Protein AF-C7PZQ4-F1 (afdb_monomer)

Solvent-accessible surface area (backbone atoms only — not comparable to full-atom values): 13604 Å² total; per-residue (Å²): 142,82,92,82,85,84,80,77,82,75,74,66,72,69,54,58,57,53,48,52,50,48,54,52,50,50,52,50,49,55,51,47,52,52,50,52,51,52,50,52,52,46,58,66,32,28,33,88,82,49,66,34,36,13,52,60,37,48,48,53,52,41,52,56,31,36,77,70,77,50,55,41,15,38,33,37,31,38,45,57,64,51,68,56,44,26,75,72,63,32,61,71,38,36,52,54,48,48,28,56,48,42,53,49,44,46,52,48,22,53,81,72,64,27,45,48,24,41,63,52,97,62,34,33,38,35,43,29,73,52,64,52,64,69,62,44,52,52,51,53,42,51,41,49,57,62,47,48,51,75,40,83,41,66,76,54,100,87,44,72,44,79,45,66,52,50,60,36,25,1,24,18,64,64,59,93,89,58,49,69,68,55,37,50,51,40,4,48,40,14,22,53,49,11,62,73,68,75,50,71,67,24,70,49,52,93,87,67,78,48,100,62,74,73,59,66,76,62,62,79,71,71,76,75,79,86,78,81,82,84,80,89,82,80,88,88,80,89,134

Nearest PDB structures (foldseek):
  3i5c-assembly1_A  TM=7.089E-01  e=3.555E-11  Saccharomyces cerevisiae
  3i5a-assembly1_A  TM=7.757E-01  e=2.730E-10  Pseudomonas syringae pv. tomato str. DC3000
  6pwk-assembly1_B  TM=8.392E-01  e=1.610E-08  Vibrio cholerae O1 str. 2010EL-1786
  6pwk-assembly1_A  TM=8.509E-01  e=2.986E-08  Vibrio cholerae O1 str. 2010EL-1786
  6pwj-assembly2_B  TM=7.544E-01  e=1.293E-06  Vibrio cholerae O1 str. 2010EL-1786

Sequence (239 aa):
MDPSLVALLSVPSAGASGFLAGVAAMRRRLRRAAGEAAHARWLADHDALTGLPNRHAARHHYQHAALAGRPPAAALLDLDDFKTVNDTWGHQVGDAHLVAVGERLAAACRDVGARAFRLGGDEFVLLLPSTDAATVVRDVRAIVCALGAPQYLKLDESRTVTLVPSASAGIAVPANEDAFSDVLRCADVALYHAKRYGAAPHLYTPDMRHPWSHRYKAMDEGHLGTARVSGLVAEQATR

Organism: Catenulispora acidiphila (strain DSM 44928 / JCM 14897 / NBRC 102108 / NRRL B-24433 / ID139908) (NCBI:txid479433)

pLDDT: mean 83.33, std 22.01, range [26.72, 98.69]

Secondary structure (DSSP, 8-state):
------------THHHHHHHHHHHHHHHHHHHHHHHHHHHHHHHHB-TTT-SBBHHHHHHHHHHHHHTT-PPEEEEEEETTHHHHHHHH-HHHHHHHHHHHHHHHHHHHHHTT-EEEEEETTEEEEEES---HHHHHHHHHHHHHHHTS-EEEESSSS-EEEE---EEEEEEPPPTT--HHHHHHHHHHHHHHHHHHT-SPEEP-TT---TTTTSGGGTSSTTS---------------

InterPro domains:
  IPR000160 GGDEF domain [PF00990] (44-198)
  IPR000160 GGDEF domain [PS50887] (70-207)
  IPR000160 GGDEF domain [SM00267] (30-205)
  IPR000160 GGDEF domain [TIGR00254] (42-199)
  IPR000160 GGDEF domain [cd01949] (46-198)
  IPR029787 Nucleotide cyclase [SSF55073] (49-199)
  IPR043128 Reverse transcriptase/Diguanylate cyclase domain [G3DSA:3.30.70.270] (29-201)
  IPR050469 Diguanylate cyclase Dgc-like, bacteria [PTHR45138] (24-198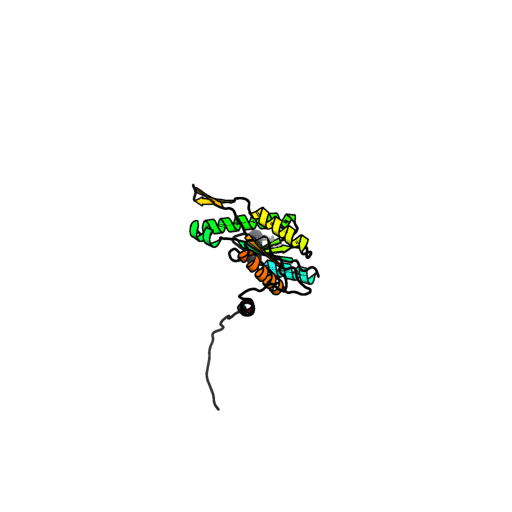)

Mean predicted aligned error: 11.28 Å

Foldseek 3Di:
DDDDDPPDPPDPPVVVVVVVVVVVVVVVVVVVVVVVVVVVVQVVQADPLQRAGEPVVVQVVQVVCLVVVQRFKKKKKFKPCLVVCCVPLNVVQSSVLLNVLSVLLQVLQVVQVWGWYYHDDRIIMITHRDLPPVSVLVSQQSSQVSQQDWDWDDSDPPDTDIDGIGMQMFIERDDRPDRPLRSVLQRVLQSVVSVVVVDGYGYGDPPRDDPPSPPSVPPVPPPPDPPDPDDDDDDDDDD

Structure (mmCIF, N/CA/C/O backbone):
data_AF-C7PZQ4-F1
#
_entry.id   AF-C7PZQ4-F1
#
loop_
_atom_site.group_PDB
_atom_site.id
_atom_site.type_symbol
_atom_site.label_atom_id
_atom_site.label_alt_id
_atom_site.label_comp_id
_atom_site.label_asym_id
_atom_site.label_entity_id
_atom_site.label_seq_id
_atom_site.pdbx_PDB_ins_code
_atom_site.Cartn_x
_atom_site.Cartn_y
_atom_site.Cartn_z
_atom_site.occupancy
_atom_site.B_iso_or_equiv
_atom_site.auth_seq_id
_atom_site.auth_comp_id
_atom_site.auth_asym_id
_atom_site.auth_atom_id
_atom_site.pdbx_PDB_model_num
ATOM 1 N N . MET A 1 1 ? -67.356 -56.453 30.826 1.00 38.56 1 MET A N 1
ATOM 2 C CA . MET A 1 1 ? -66.972 -57.020 29.520 1.00 38.56 1 MET A CA 1
ATOM 3 C C . MET A 1 1 ? -67.237 -55.933 28.485 1.00 38.56 1 MET A C 1
ATOM 5 O O . MET A 1 1 ? -68.396 -55.715 28.187 1.00 38.56 1 MET A O 1
ATOM 9 N N . ASP A 1 2 ? -66.326 -55.105 27.991 1.00 41.94 2 ASP A N 1
ATOM 10 C CA . ASP A 1 2 ? -64.884 -54.886 28.144 1.00 41.94 2 ASP A CA 1
ATOM 11 C C . ASP A 1 2 ? -64.658 -53.407 27.733 1.00 41.94 2 ASP A C 1
ATOM 13 O O . ASP A 1 2 ? -65.114 -53.021 26.653 1.00 41.94 2 ASP A O 1
ATOM 17 N N . PRO A 1 3 ? -64.073 -52.548 28.587 1.00 51.81 3 PRO A N 1
ATOM 18 C CA . PRO A 1 3 ? -63.707 -51.184 28.247 1.00 51.81 3 PRO A CA 1
ATOM 19 C C . PRO A 1 3 ? -62.192 -51.112 28.030 1.00 51.81 3 PRO A C 1
ATOM 21 O O . PRO A 1 3 ? -61.434 -51.038 28.996 1.00 51.81 3 PRO A O 1
ATOM 24 N N . SER A 1 4 ? -61.714 -51.102 26.788 1.00 43.78 4 SER A N 1
ATOM 25 C CA . SER A 1 4 ? -60.288 -50.869 26.564 1.00 43.78 4 SER A CA 1
ATOM 26 C C . SER A 1 4 ? -59.959 -50.285 25.184 1.00 43.78 4 SER A C 1
ATOM 28 O O . SER A 1 4 ? -60.363 -50.789 24.144 1.00 43.78 4 SER A O 1
ATOM 30 N N . LEU A 1 5 ? -59.156 -49.213 25.242 1.00 47.69 5 LEU A N 1
ATOM 31 C CA . LEU A 1 5 ? -58.274 -48.663 24.203 1.00 47.69 5 LEU A CA 1
ATOM 32 C C . LEU A 1 5 ? -58.860 -47.720 23.136 1.00 47.69 5 LEU A C 1
ATOM 34 O O . LEU A 1 5 ? -58.881 -48.015 21.947 1.00 47.69 5 LEU A O 1
ATOM 38 N N . VAL A 1 6 ? -59.106 -46.473 23.549 1.00 45.62 6 VAL A N 1
ATOM 39 C CA . VAL A 1 6 ? -58.771 -45.304 22.713 1.00 45.62 6 VAL A CA 1
ATOM 40 C C . VAL A 1 6 ? -57.762 -44.461 23.492 1.00 45.62 6 VAL A C 1
ATOM 42 O O . VAL A 1 6 ? -58.116 -43.558 24.246 1.00 45.62 6 VAL A O 1
ATOM 45 N N . ALA A 1 7 ? -56.481 -44.816 23.372 1.00 38.50 7 ALA A N 1
ATOM 46 C CA . ALA A 1 7 ? -55.386 -44.015 23.901 1.00 38.50 7 ALA A CA 1
ATOM 47 C C . ALA A 1 7 ? -55.203 -42.786 23.000 1.00 38.50 7 ALA A C 1
ATOM 49 O O . ALA A 1 7 ? -54.622 -42.854 21.918 1.00 38.50 7 ALA A O 1
ATOM 50 N N . LEU A 1 8 ? -55.758 -41.665 23.453 1.00 42.94 8 LEU A N 1
ATOM 51 C CA . LEU A 1 8 ? -55.567 -40.342 22.881 1.00 42.94 8 LEU A CA 1
ATOM 52 C C . LEU A 1 8 ? -54.070 -39.985 22.976 1.00 42.94 8 LEU A C 1
ATOM 54 O O . LEU A 1 8 ? -53.559 -39.711 24.061 1.00 42.94 8 LEU A O 1
ATOM 58 N N . LEU A 1 9 ? -53.360 -40.022 21.847 1.00 38.12 9 LEU A N 1
ATOM 59 C CA . LEU A 1 9 ? -51.980 -39.547 21.711 1.00 38.12 9 LEU A CA 1
ATOM 60 C C . LEU A 1 9 ? -51.949 -38.022 21.898 1.00 38.12 9 LEU A C 1
ATOM 62 O O . LEU A 1 9 ? -51.984 -37.252 20.939 1.00 38.12 9 LEU A O 1
ATOM 66 N N . SER A 1 10 ? -51.887 -37.571 23.148 1.00 43.25 10 SER A N 1
ATOM 67 C CA . SER A 1 10 ? -51.495 -36.206 23.477 1.00 43.25 10 SER A CA 1
ATOM 68 C C . SER A 1 10 ? -49.984 -36.079 23.278 1.00 43.25 10 SER A C 1
ATOM 70 O O . SER A 1 10 ? -49.175 -36.400 24.145 1.00 43.25 10 SER A O 1
ATOM 72 N N . VAL A 1 11 ? -49.578 -35.625 22.091 1.00 48.47 11 VAL A N 1
ATOM 73 C CA . VAL A 1 11 ? -48.193 -35.202 21.860 1.00 48.47 11 VAL A CA 1
ATOM 74 C C . VAL A 1 11 ? -47.928 -34.001 22.776 1.00 48.47 11 VAL A C 1
ATOM 76 O O . VAL A 1 11 ? -48.645 -33.001 22.673 1.00 48.47 11 VAL A O 1
ATOM 79 N N . PRO A 1 12 ? -46.939 -34.052 23.686 1.00 44.47 12 PRO A N 1
ATOM 80 C CA . PRO A 1 12 ? -46.671 -32.936 24.578 1.00 44.47 12 PRO A CA 1
ATOM 81 C C . PRO A 1 12 ? -46.158 -31.750 23.753 1.00 44.47 12 PRO A C 1
ATOM 83 O O . PRO A 1 12 ? -45.037 -31.747 23.243 1.00 44.47 12 PRO A O 1
ATOM 86 N N . SER A 1 13 ? -46.980 -30.705 23.656 1.00 53.59 13 SER A N 1
ATOM 87 C CA . SER A 1 13 ? -46.672 -29.416 23.019 1.00 53.59 13 SER A CA 1
ATOM 88 C C . SER A 1 13 ? -45.442 -28.709 23.618 1.00 53.59 13 SER A C 1
ATOM 90 O O . SER A 1 13 ? -44.887 -27.798 23.006 1.00 53.59 13 SER A O 1
ATOM 92 N N . ALA A 1 14 ? -44.947 -29.178 24.768 1.00 51.28 14 ALA A N 1
ATOM 93 C CA . ALA A 1 14 ? -43.708 -28.728 25.398 1.00 51.28 14 ALA A CA 1
ATOM 94 C C . ALA A 1 14 ? -42.429 -29.106 24.615 1.00 51.28 14 ALA A C 1
ATOM 96 O O . ALA A 1 14 ? -41.409 -28.426 24.743 1.00 51.28 14 ALA A O 1
ATOM 97 N N . GLY A 1 15 ? -42.469 -30.147 23.771 1.00 53.88 15 GLY A N 1
ATOM 98 C CA . GLY A 1 15 ? -41.304 -30.598 22.997 1.00 53.88 15 GLY A CA 1
ATOM 99 C C . GLY A 1 15 ? -40.967 -29.694 21.809 1.00 53.88 15 GLY A C 1
ATOM 100 O O . GLY A 1 15 ? -39.795 -29.442 21.534 1.00 53.88 15 GLY A O 1
ATOM 101 N N . ALA A 1 16 ? -41.984 -29.142 21.139 1.00 57.91 16 ALA A N 1
ATOM 102 C CA . ALA A 1 16 ? -41.795 -28.285 19.968 1.00 57.91 16 ALA A CA 1
ATOM 103 C C . ALA A 1 16 ? -41.134 -26.947 20.336 1.00 57.91 16 ALA A C 1
ATOM 105 O O . ALA A 1 16 ? -40.215 -26.508 19.649 1.00 57.91 16 ALA A O 1
ATOM 106 N N . SER A 1 17 ? -41.533 -26.331 21.453 1.00 58.59 17 SER A N 1
ATOM 107 C CA . SER A 1 17 ? -40.941 -25.074 21.934 1.00 58.59 17 SER A CA 1
ATOM 108 C C . SER A 1 17 ? -39.492 -25.248 22.396 1.00 58.59 17 SER A C 1
ATOM 110 O O . SER A 1 17 ? -38.643 -24.424 22.057 1.00 58.59 17 SER A O 1
ATOM 112 N N . GLY A 1 18 ? -39.177 -26.340 23.104 1.00 69.19 18 GLY A N 1
ATOM 113 C CA . GLY A 1 18 ? -37.802 -26.677 23.493 1.00 69.19 18 GLY A CA 1
ATOM 114 C C . GLY A 1 18 ? -36.912 -27.003 22.290 1.00 69.19 18 GLY A C 1
ATOM 115 O O . GLY A 1 18 ? -35.773 -26.543 22.216 1.00 69.19 18 GLY A O 1
ATOM 116 N N . PHE A 1 19 ? -37.455 -27.715 21.299 1.00 72.56 19 PHE A N 1
ATOM 117 C CA . PHE A 1 19 ? -36.775 -28.001 20.038 1.00 72.56 19 PHE A CA 1
ATOM 118 C C . PHE A 1 19 ? -36.519 -26.727 19.220 1.00 72.56 19 PHE A C 1
ATOM 120 O O . PHE A 1 19 ? -35.387 -26.484 18.808 1.00 72.56 19 PHE A O 1
ATOM 127 N N . LEU A 1 20 ? -37.521 -25.859 19.043 1.00 78.56 20 LEU A N 1
ATOM 128 C CA . LEU A 1 20 ? -37.373 -24.575 18.348 1.00 78.56 20 LEU A CA 1
ATOM 129 C C . LEU A 1 20 ? -36.389 -23.643 19.071 1.00 78.56 20 LEU A C 1
ATOM 131 O O . LEU A 1 20 ? -35.550 -23.016 18.420 1.00 78.56 20 LEU A O 1
ATOM 135 N N . ALA A 1 21 ? -36.427 -23.589 20.406 1.00 78.19 21 ALA A N 1
ATOM 136 C CA . ALA A 1 21 ? -35.461 -22.845 21.211 1.00 78.19 21 ALA A CA 1
ATOM 137 C C . ALA A 1 21 ? -34.036 -23.410 21.065 1.00 78.19 21 ALA A C 1
ATOM 139 O O . ALA A 1 21 ? -33.085 -22.638 20.913 1.00 78.19 21 ALA A O 1
ATOM 140 N N . GLY A 1 22 ? -33.890 -24.739 21.037 1.00 78.75 22 GLY A N 1
ATOM 141 C CA . GLY A 1 22 ? -32.630 -25.440 20.787 1.00 78.75 22 GLY A CA 1
ATOM 142 C C . GLY A 1 22 ? -32.068 -25.172 19.388 1.00 78.75 22 GLY A C 1
ATOM 143 O O . GLY A 1 22 ? -30.902 -24.800 19.252 1.00 78.75 22 GLY A O 1
ATOM 144 N N . VAL A 1 23 ? -32.903 -25.247 18.348 1.00 86.75 23 VAL A N 1
ATOM 145 C CA . VAL A 1 23 ? -32.538 -24.907 16.961 1.00 86.75 23 VAL A CA 1
ATOM 146 C C . VAL A 1 23 ? -32.144 -23.432 16.845 1.00 86.75 23 VAL A C 1
ATOM 148 O O . VAL A 1 23 ? -31.136 -23.109 16.215 1.00 86.75 23 VAL A O 1
ATOM 151 N N . ALA A 1 24 ? -32.882 -22.517 17.480 1.00 86.19 24 ALA A N 1
ATOM 152 C CA . ALA A 1 24 ? -32.541 -21.096 17.502 1.00 86.19 24 ALA A CA 1
ATOM 153 C C . ALA A 1 24 ? -31.214 -20.830 18.237 1.00 86.19 24 ALA A C 1
ATOM 155 O O . ALA A 1 24 ? -30.399 -20.030 17.773 1.00 86.19 24 ALA A O 1
ATOM 156 N N . ALA A 1 25 ? -30.963 -21.514 19.357 1.00 87.31 25 ALA A N 1
ATOM 157 C CA . ALA A 1 25 ? -29.700 -21.432 20.085 1.00 87.31 25 ALA A CA 1
ATOM 158 C C . ALA A 1 25 ? -28.523 -21.981 19.262 1.00 87.31 25 ALA A C 1
ATOM 160 O O . ALA A 1 25 ? -27.481 -21.328 19.195 1.00 87.31 25 ALA A O 1
ATOM 161 N N . MET A 1 26 ? -28.705 -23.110 18.571 1.00 90.50 26 MET A N 1
ATOM 162 C CA . MET A 1 26 ? -27.708 -23.683 17.664 1.00 90.50 26 MET A CA 1
ATOM 163 C C . MET A 1 26 ? -27.401 -22.741 16.493 1.00 90.50 26 MET A C 1
ATOM 165 O O . MET A 1 26 ? -26.240 -22.437 16.232 1.00 90.50 26 MET A O 1
ATOM 169 N N . ARG A 1 27 ? -28.428 -22.182 15.838 1.00 89.44 27 ARG A N 1
ATOM 170 C CA . ARG A 1 27 ? -28.257 -21.183 14.767 1.00 89.44 27 ARG A CA 1
ATOM 171 C C . ARG A 1 27 ? -27.481 -19.956 15.242 1.00 89.44 27 ARG A C 1
ATOM 173 O O . ARG A 1 27 ? -26.619 -19.467 14.517 1.00 89.44 27 ARG A O 1
ATOM 180 N N . ARG A 1 28 ? -27.752 -19.466 16.457 1.00 90.12 28 ARG A N 1
ATOM 181 C CA . ARG A 1 28 ? -26.988 -18.359 17.059 1.00 90.12 28 ARG A CA 1
ATOM 182 C C . ARG A 1 28 ? -25.519 -18.727 17.271 1.00 90.12 28 ARG A C 1
ATOM 184 O O . ARG A 1 28 ? -24.663 -17.909 16.961 1.00 90.12 28 ARG A O 1
ATOM 191 N N . ARG A 1 29 ? -25.223 -19.940 17.753 1.00 91.81 29 ARG A N 1
ATOM 192 C CA . ARG A 1 29 ? -23.842 -20.427 17.931 1.00 91.81 29 ARG A CA 1
ATOM 193 C C . ARG A 1 29 ? -23.097 -20.534 16.602 1.00 91.81 29 ARG A C 1
ATOM 195 O O . ARG A 1 29 ? -22.003 -19.998 16.498 1.00 91.81 29 ARG A O 1
ATOM 202 N N . LEU A 1 30 ? -23.714 -21.130 15.581 1.00 93.06 30 LEU A N 1
ATOM 203 C CA . LEU A 1 30 ? -23.111 -21.245 14.248 1.00 93.06 30 LEU A CA 1
ATOM 204 C C . LEU A 1 30 ? -22.844 -19.874 13.616 1.00 93.06 30 LEU A C 1
ATO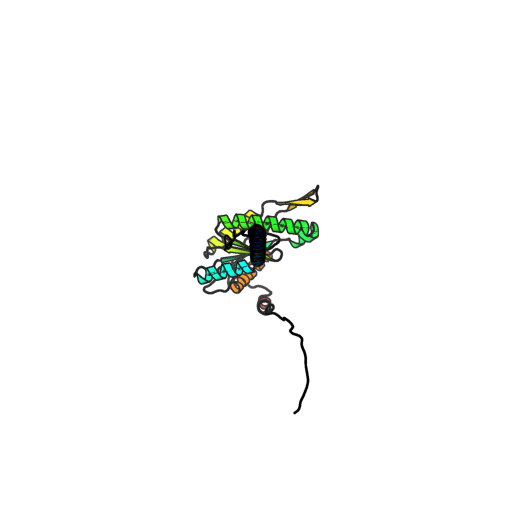M 206 O O . LEU A 1 30 ? -21.776 -19.659 13.058 1.00 93.06 30 LEU A O 1
ATOM 210 N N . ARG A 1 31 ? -23.778 -18.920 13.743 1.00 90.75 31 ARG A N 1
ATOM 211 C CA . ARG A 1 31 ? -23.580 -17.543 13.255 1.00 90.75 31 ARG A CA 1
ATOM 212 C C . ARG A 1 31 ? -22.444 -16.821 13.979 1.00 90.75 31 ARG A C 1
ATOM 214 O O . ARG A 1 31 ? -21.682 -16.123 13.325 1.00 90.75 31 ARG A O 1
ATOM 221 N N . ARG A 1 32 ? -22.329 -16.988 15.301 1.00 90.94 32 ARG A N 1
ATOM 222 C CA . ARG A 1 32 ? -21.222 -16.415 16.086 1.00 90.94 32 ARG A CA 1
ATOM 223 C C . ARG A 1 32 ? -19.884 -17.007 15.665 1.00 90.94 32 ARG A C 1
ATOM 225 O O . ARG A 1 32 ? -19.010 -16.246 15.285 1.00 90.94 32 ARG A O 1
ATOM 232 N N . ALA A 1 33 ? -19.783 -18.334 15.605 1.00 90.06 33 ALA A N 1
ATOM 233 C CA . ALA A 1 33 ? -18.569 -19.017 15.162 1.00 90.06 33 ALA A CA 1
ATOM 234 C C . ALA A 1 33 ? -18.167 -18.622 13.730 1.00 90.06 33 ALA A C 1
ATOM 236 O O . ALA A 1 33 ? -16.995 -18.385 13.459 1.00 90.06 33 ALA A O 1
ATOM 237 N N . ALA A 1 34 ? -19.132 -18.491 12.813 1.00 90.81 34 ALA A N 1
ATOM 238 C CA . ALA A 1 34 ? -18.868 -18.014 11.456 1.00 90.81 34 ALA A CA 1
ATOM 239 C C . ALA A 1 34 ? -18.402 -16.548 11.429 1.00 90.81 34 ALA A C 1
ATOM 241 O O . ALA A 1 34 ? -17.495 -16.214 10.672 1.00 90.81 34 ALA A O 1
ATOM 242 N N . GLY A 1 35 ? -18.992 -15.681 12.259 1.00 91.06 35 GLY A N 1
ATOM 243 C CA . GLY A 1 35 ? -18.571 -14.286 12.402 1.00 91.06 35 GLY A CA 1
ATOM 244 C C . GLY A 1 35 ? -17.166 -14.153 12.991 1.00 91.06 35 GLY A C 1
ATOM 245 O O . GLY A 1 35 ? -16.353 -13.405 12.460 1.00 91.06 35 GLY A O 1
ATOM 246 N N . GLU A 1 36 ? -16.856 -14.927 14.029 1.00 93.00 36 GLU A N 1
ATOM 247 C CA . GLU A 1 36 ? -15.527 -15.005 14.644 1.00 93.00 36 GLU A CA 1
ATOM 248 C C . GLU A 1 36 ? -14.484 -15.516 13.646 1.00 93.00 36 GLU A C 1
ATOM 250 O O . GLU A 1 36 ? -13.429 -14.906 13.500 1.00 93.00 36 GLU A O 1
ATOM 255 N N . ALA A 1 37 ? -14.796 -16.575 12.893 1.00 91.38 37 ALA A N 1
ATOM 256 C CA . ALA A 1 37 ? -13.911 -17.102 11.858 1.00 91.38 37 ALA A CA 1
ATOM 257 C C . ALA A 1 37 ? -13.689 -16.099 10.713 1.00 91.38 37 ALA A C 1
ATOM 259 O O . ALA A 1 37 ? -12.564 -15.942 10.241 1.00 91.38 37 ALA A O 1
ATOM 260 N N . ALA A 1 38 ? -14.738 -15.394 10.275 1.00 90.38 38 ALA A N 1
ATOM 261 C CA . ALA A 1 38 ? -14.625 -14.358 9.251 1.00 90.38 38 ALA A CA 1
ATOM 262 C C . ALA A 1 38 ? -13.780 -13.172 9.734 1.00 90.38 38 ALA A C 1
ATOM 264 O O . ALA A 1 38 ? -12.930 -12.685 8.992 1.00 90.38 38 ALA A O 1
ATOM 265 N N . HIS A 1 39 ? -13.971 -12.739 10.982 1.00 88.69 39 HIS A N 1
ATOM 266 C CA . HIS A 1 39 ? -13.184 -11.667 11.581 1.00 88.69 39 HIS A CA 1
ATOM 267 C C . HIS A 1 39 ? -11.717 -12.071 11.767 1.00 88.69 39 HIS A C 1
ATOM 269 O O . HIS A 1 39 ? -10.825 -11.320 11.384 1.00 88.69 39 HIS A O 1
ATOM 275 N N . ALA A 1 40 ? -11.458 -13.283 12.268 1.00 89.38 40 ALA A N 1
ATOM 276 C CA . ALA A 1 40 ? -10.109 -13.826 12.394 1.00 89.38 40 ALA A CA 1
ATOM 277 C C . ALA A 1 40 ? -9.405 -13.912 11.034 1.00 89.38 40 ALA A C 1
ATOM 279 O O . ALA A 1 40 ? -8.242 -13.537 10.912 1.00 89.38 40 ALA A O 1
ATOM 280 N N . ARG A 1 41 ? -10.123 -14.343 9.990 1.00 88.88 41 ARG A N 1
ATOM 281 C CA . ARG A 1 41 ? -9.589 -14.364 8.626 1.00 88.88 41 ARG A CA 1
ATOM 282 C C . ARG A 1 41 ? -9.306 -12.962 8.098 1.00 88.88 41 ARG A C 1
ATOM 284 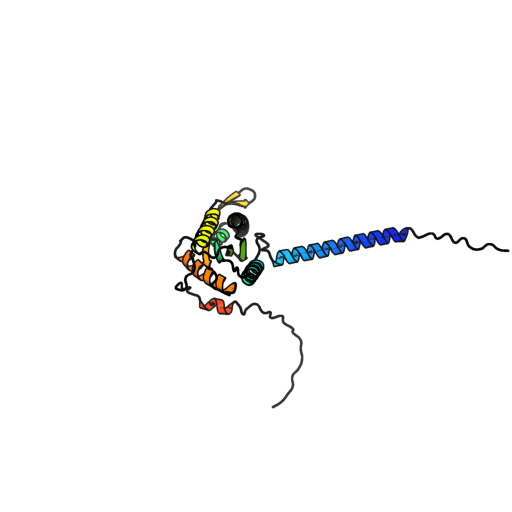O O . ARG A 1 41 ? -8.272 -12.748 7.482 1.00 88.88 41 ARG A O 1
ATOM 291 N N . TRP A 1 42 ? -10.193 -12.004 8.360 1.00 92.75 42 TRP A N 1
ATOM 292 C CA . TRP A 1 42 ? -9.963 -10.616 7.975 1.00 92.75 42 TRP A CA 1
ATOM 293 C C . TRP A 1 42 ? -8.696 -10.057 8.635 1.00 92.75 42 TRP A C 1
ATOM 295 O O . TRP A 1 42 ? -7.847 -9.529 7.925 1.00 92.75 42 TRP A O 1
ATOM 305 N N . LEU A 1 43 ? -8.518 -10.261 9.946 1.00 90.38 43 LEU A N 1
ATOM 306 C CA . LEU A 1 43 ? -7.321 -9.840 10.689 1.00 90.38 43 LEU A CA 1
ATOM 307 C C . LEU A 1 43 ? -6.034 -10.521 10.202 1.00 90.38 43 LEU A C 1
ATOM 309 O O . LEU A 1 43 ? -4.964 -9.923 10.273 1.00 90.38 43 LEU A O 1
ATOM 313 N N . ALA A 1 44 ? -6.121 -11.756 9.704 1.00 92.44 44 ALA A N 1
ATOM 314 C CA . ALA A 1 44 ? -4.969 -12.450 9.131 1.00 92.44 44 ALA A CA 1
ATOM 315 C C . ALA A 1 44 ? -4.471 -11.788 7.833 1.00 92.44 44 ALA A C 1
ATOM 317 O O . ALA A 1 44 ? -3.269 -11.787 7.572 1.00 92.44 44 ALA A O 1
ATOM 318 N N . ASP A 1 45 ? -5.377 -11.181 7.061 1.00 96.19 45 ASP A N 1
ATOM 319 C CA . ASP A 1 45 ? -5.091 -10.625 5.733 1.00 96.19 45 ASP A CA 1
ATOM 320 C C . ASP A 1 45 ? -5.057 -9.086 5.691 1.00 96.19 45 ASP A C 1
ATOM 322 O O . ASP A 1 45 ? -4.653 -8.523 4.675 1.00 96.19 45 ASP A O 1
ATOM 326 N N . HIS A 1 46 ? -5.459 -8.388 6.758 1.00 97.88 46 HIS A N 1
ATOM 327 C CA . HIS A 1 46 ? -5.580 -6.926 6.784 1.00 97.88 46 HIS A CA 1
ATOM 328 C C . HIS A 1 46 ? -4.827 -6.285 7.948 1.00 97.88 46 HIS A C 1
ATOM 330 O O . HIS A 1 46 ? -4.611 -6.881 9.001 1.00 97.88 46 HIS A O 1
ATOM 336 N N . ASP A 1 47 ? -4.415 -5.042 7.731 1.00 97.88 47 ASP A N 1
ATOM 337 C CA . ASP A 1 47 ? -3.886 -4.148 8.743 1.00 97.88 47 ASP A CA 1
ATOM 338 C C . ASP A 1 47 ? -5.046 -3.506 9.514 1.00 97.88 47 ASP A C 1
ATOM 340 O O . ASP A 1 47 ? -5.903 -2.841 8.934 1.00 97.88 47 ASP A O 1
ATOM 344 N N . ALA A 1 48 ? -5.074 -3.699 10.833 1.00 95.50 48 ALA A N 1
ATOM 345 C CA . ALA A 1 48 ? -6.199 -3.280 11.667 1.00 95.50 48 ALA A CA 1
ATOM 346 C C . ALA A 1 48 ? -6.367 -1.753 11.765 1.00 95.50 48 ALA A C 1
ATOM 348 O O . ALA A 1 48 ? -7.470 -1.292 12.045 1.00 95.50 48 ALA A O 1
ATOM 349 N N . LEU A 1 49 ? -5.295 -0.981 11.546 1.00 97.38 49 LEU A N 1
ATOM 350 C CA . LEU A 1 49 ? -5.342 0.480 11.601 1.00 97.38 49 LEU A CA 1
ATOM 351 C C . LEU A 1 49 ? -5.919 1.064 10.309 1.00 97.38 49 LEU A C 1
ATOM 353 O O . LEU A 1 49 ? -6.904 1.791 10.341 1.00 97.38 49 LEU A O 1
ATOM 357 N N . THR A 1 50 ? -5.299 0.751 9.172 1.00 97.62 50 THR A N 1
ATOM 358 C CA . THR A 1 50 ? -5.628 1.365 7.874 1.00 97.62 50 THR A CA 1
ATOM 359 C C . THR A 1 50 ? -6.728 0.629 7.115 1.00 97.62 50 THR A C 1
ATOM 361 O O . THR A 1 50 ? -7.270 1.160 6.150 1.00 97.62 50 THR A O 1
ATOM 364 N N . GLY A 1 51 ? -7.033 -0.616 7.494 1.00 97.19 51 GLY A N 1
ATOM 365 C CA . GLY A 1 51 ? -7.948 -1.493 6.765 1.00 97.19 51 GLY A CA 1
ATOM 366 C C . GLY A 1 51 ? -7.400 -2.001 5.426 1.00 97.19 51 GLY A C 1
ATOM 367 O O . GLY A 1 51 ? -8.089 -2.762 4.745 1.00 97.19 51 GLY A O 1
ATOM 368 N N . LEU A 1 52 ? -6.180 -1.615 5.035 1.00 98.44 52 LEU A N 1
ATOM 369 C CA . LEU A 1 52 ? -5.521 -2.159 3.851 1.00 98.44 52 LEU A CA 1
ATOM 370 C C . LEU A 1 52 ? -5.169 -3.635 4.051 1.00 98.44 52 LEU A C 1
ATOM 372 O O . LEU A 1 52 ? -4.905 -4.059 5.177 1.00 98.44 52 LEU A O 1
ATOM 376 N N . PRO A 1 53 ? -5.074 -4.425 2.971 1.00 98.31 53 PRO A N 1
ATOM 377 C CA . PRO A 1 53 ? -4.447 -5.733 3.042 1.00 98.31 53 PRO A CA 1
ATOM 378 C C . PRO A 1 53 ? -3.004 -5.627 3.569 1.00 98.31 53 PRO A C 1
ATOM 380 O O . PRO A 1 53 ? -2.280 -4.678 3.259 1.00 98.31 53 PRO A O 1
ATOM 383 N N . ASN A 1 54 ? -2.583 -6.590 4.380 1.00 98.06 54 ASN A N 1
ATOM 384 C CA . ASN A 1 54 ? -1.293 -6.555 5.067 1.00 98.06 54 ASN A CA 1
ATOM 385 C C . ASN A 1 54 ? -0.165 -7.228 4.252 1.00 98.06 54 ASN A C 1
ATOM 387 O O . ASN A 1 54 ? -0.351 -7.691 3.121 1.00 98.06 54 ASN A O 1
ATOM 391 N N . ARG A 1 55 ? 1.026 -7.337 4.857 1.00 97.38 55 ARG A N 1
ATOM 392 C CA . ARG A 1 55 ? 2.196 -8.039 4.296 1.00 97.38 55 ARG A CA 1
ATOM 393 C C . ARG A 1 55 ? 1.909 -9.490 3.883 1.00 97.38 55 ARG A C 1
ATOM 395 O O . ARG A 1 55 ? 2.438 -9.942 2.866 1.00 97.38 55 ARG A O 1
ATOM 402 N N . HIS A 1 56 ? 1.097 -10.223 4.649 1.00 96.31 56 HIS A N 1
ATOM 403 C CA . HIS A 1 56 ? 0.732 -11.604 4.323 1.00 96.31 56 HIS A CA 1
ATOM 404 C C . HIS A 1 56 ? -0.099 -11.655 3.036 1.00 96.31 56 HIS A C 1
ATOM 406 O O . HIS A 1 56 ? 0.248 -12.383 2.100 1.00 96.31 56 HIS A O 1
ATOM 412 N N . ALA A 1 57 ? -1.122 -10.802 2.941 1.00 97.88 57 ALA A N 1
ATOM 413 C CA . ALA A 1 57 ? -1.947 -10.683 1.746 1.00 97.88 57 ALA A CA 1
ATOM 414 C C . ALA A 1 57 ? -1.143 -10.229 0.515 1.00 97.88 57 ALA A C 1
ATOM 416 O O . ALA A 1 57 ? -1.376 -10.743 -0.580 1.00 97.88 57 ALA A O 1
ATOM 417 N N . ALA A 1 58 ? -0.166 -9.328 0.679 1.00 98.06 58 ALA A N 1
ATOM 418 C CA . ALA A 1 58 ? 0.725 -8.898 -0.405 1.00 98.06 58 ALA A CA 1
ATOM 419 C C . ALA A 1 58 ? 1.518 -10.077 -0.987 1.00 98.06 58 ALA A C 1
ATOM 421 O O . ALA A 1 58 ? 1.518 -10.297 -2.201 1.00 98.06 58 ALA A O 1
ATOM 422 N N . ARG A 1 59 ? 2.129 -10.888 -0.112 1.00 97.12 59 ARG A N 1
ATOM 423 C CA . ARG A 1 59 ? 2.882 -12.084 -0.510 1.00 97.12 59 ARG A CA 1
ATOM 424 C C . ARG A 1 59 ? 1.998 -13.080 -1.250 1.00 97.12 59 ARG A C 1
ATOM 426 O O . ARG A 1 59 ? 2.376 -13.541 -2.324 1.00 97.12 59 ARG A O 1
ATOM 433 N N . HIS A 1 60 ? 0.822 -13.381 -0.702 1.00 96.81 60 HIS A N 1
ATOM 434 C CA . HIS A 1 60 ? -0.116 -14.313 -1.323 1.00 96.81 60 HIS A CA 1
ATOM 435 C C . HIS A 1 60 ? -0.601 -13.801 -2.689 1.00 96.81 60 HIS A C 1
ATOM 437 O O . HIS A 1 60 ? -0.674 -14.565 -3.652 1.00 96.81 60 HIS A O 1
ATOM 443 N N . HIS A 1 61 ? -0.879 -12.497 -2.805 1.00 96.94 61 HIS A N 1
ATOM 444 C CA . HIS A 1 61 ? -1.280 -11.874 -4.065 1.00 96.94 61 HIS A CA 1
ATOM 445 C C . HIS A 1 61 ? -0.190 -11.991 -5.137 1.00 96.94 61 HIS A C 1
ATOM 447 O O . HIS A 1 61 ? -0.479 -12.423 -6.254 1.00 96.94 61 HIS A O 1
ATOM 453 N N . TYR A 1 62 ? 1.058 -11.662 -4.787 1.00 97.12 62 TYR A N 1
ATOM 454 C CA . TYR A 1 62 ? 2.200 -11.799 -5.688 1.00 97.12 62 TYR A CA 1
ATOM 455 C C . TYR A 1 62 ? 2.385 -13.254 -6.136 1.00 97.12 62 TYR A C 1
ATOM 457 O O . TYR A 1 62 ? 2.452 -13.527 -7.330 1.00 97.12 62 TYR A O 1
ATOM 465 N N . GLN A 1 63 ? 2.410 -14.198 -5.189 1.00 95.62 63 GLN A N 1
ATOM 466 C CA . GLN A 1 63 ? 2.617 -15.621 -5.475 1.00 95.62 63 GLN A CA 1
ATOM 467 C C . GLN A 1 63 ? 1.542 -16.183 -6.404 1.00 95.62 63 GLN A C 1
ATOM 469 O O . GLN A 1 63 ? 1.860 -16.873 -7.368 1.00 95.62 63 GLN A O 1
ATOM 474 N N . HIS A 1 64 ? 0.275 -15.853 -6.155 1.00 95.69 64 HIS A N 1
ATOM 475 C CA . HIS A 1 64 ? -0.824 -16.287 -7.009 1.00 95.69 64 HIS A CA 1
ATOM 476 C C . HIS A 1 64 ? -0.677 -15.759 -8.448 1.00 95.69 64 HIS A C 1
ATOM 478 O O . HIS A 1 64 ? -0.903 -16.491 -9.410 1.00 95.69 64 HIS A O 1
ATOM 484 N N . ALA A 1 65 ? -0.291 -14.494 -8.614 1.00 94.50 65 ALA A N 1
ATOM 485 C CA . ALA A 1 65 ? -0.085 -13.893 -9.928 1.00 94.50 65 ALA A CA 1
ATOM 486 C C . ALA A 1 65 ? 1.157 -14.460 -10.648 1.00 94.50 65 ALA A C 1
ATOM 488 O O . ALA A 1 65 ? 1.095 -14.754 -11.843 1.00 94.50 65 ALA A O 1
ATOM 489 N N . ALA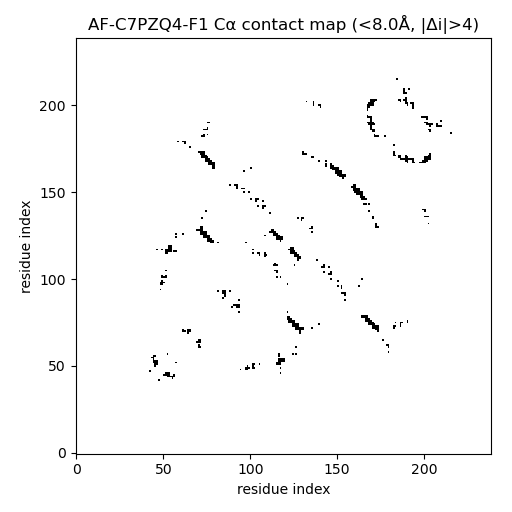 A 1 66 ? 2.245 -14.705 -9.913 1.00 93.12 66 ALA A N 1
ATOM 490 C CA . ALA A 1 66 ? 3.455 -15.345 -10.422 1.00 93.12 66 ALA A CA 1
ATOM 491 C C . ALA A 1 66 ? 3.191 -16.782 -10.907 1.00 93.12 66 ALA A C 1
ATOM 493 O O . ALA A 1 66 ? 3.591 -17.132 -12.014 1.00 93.12 66 ALA A O 1
ATOM 494 N N . LEU A 1 67 ? 2.435 -17.585 -10.144 1.00 93.44 67 LEU A N 1
ATOM 495 C CA . LEU A 1 67 ? 2.011 -18.935 -10.551 1.00 93.44 67 LEU A CA 1
ATOM 496 C C . LEU A 1 67 ? 1.147 -18.928 -11.820 1.00 93.44 67 LEU A C 1
ATOM 498 O O . LEU A 1 67 ? 1.166 -19.883 -12.591 1.00 93.44 67 LEU A O 1
ATOM 502 N N . ALA A 1 68 ? 0.411 -17.843 -12.062 1.00 93.50 68 ALA A N 1
ATOM 503 C CA . ALA A 1 68 ? -0.347 -17.630 -13.290 1.00 93.50 68 ALA A CA 1
ATOM 504 C C . ALA A 1 68 ? 0.503 -17.059 -14.448 1.00 93.50 68 ALA A C 1
ATOM 506 O O . ALA A 1 68 ? -0.065 -16.591 -15.437 1.00 93.50 68 ALA A O 1
ATOM 507 N N . GLY A 1 69 ? 1.836 -17.040 -14.318 1.00 92.00 69 GLY A N 1
ATOM 508 C CA . GLY A 1 69 ? 2.772 -16.534 -15.327 1.00 92.00 69 GLY A CA 1
ATOM 509 C C . GLY A 1 69 ? 2.743 -15.015 -15.512 1.00 92.00 69 GLY A C 1
ATOM 510 O O . GLY A 1 69 ? 3.167 -14.517 -16.551 1.00 92.00 69 GLY A O 1
ATOM 511 N N . ARG A 1 70 ? 2.194 -14.270 -14.545 1.00 92.69 70 ARG A N 1
ATOM 512 C CA . ARG A 1 70 ? 2.027 -12.809 -14.608 1.00 92.69 70 ARG A CA 1
ATOM 513 C C . ARG A 1 70 ? 2.482 -12.152 -13.299 1.00 92.69 70 ARG A C 1
ATOM 515 O O . ARG A 1 70 ? 1.648 -11.573 -12.601 1.00 92.69 70 ARG A O 1
ATOM 522 N N . PRO A 1 71 ? 3.766 -12.280 -12.914 1.00 93.94 71 PRO A N 1
ATOM 523 C CA . PRO A 1 71 ? 4.260 -11.666 -11.688 1.00 93.94 71 PRO A CA 1
ATOM 524 C C . PRO A 1 71 ? 4.138 -10.131 -11.787 1.00 93.94 71 PRO A C 1
ATOM 526 O O . PRO A 1 71 ? 4.593 -9.551 -12.774 1.00 93.94 71 PRO A O 1
ATOM 529 N N . PRO A 1 72 ? 3.499 -9.461 -10.812 1.00 96.62 72 PRO A N 1
ATOM 530 C CA . PRO A 1 72 ? 3.313 -8.016 -10.851 1.00 96.62 72 PRO A CA 1
ATOM 531 C C . PRO A 1 72 ? 4.619 -7.287 -10.521 1.00 96.62 72 PRO A C 1
ATOM 533 O O . PRO A 1 72 ? 5.426 -7.776 -9.727 1.00 96.62 72 PRO A O 1
ATOM 536 N N . ALA A 1 73 ? 4.801 -6.082 -11.065 1.00 97.75 73 ALA A N 1
ATOM 537 C CA . ALA A 1 73 ? 5.826 -5.172 -10.561 1.00 97.75 73 ALA A CA 1
ATOM 538 C C . ALA A 1 73 ? 5.476 -4.718 -9.136 1.00 97.75 73 ALA A C 1
ATOM 540 O O . ALA A 1 73 ? 4.297 -4.611 -8.781 1.00 97.75 73 ALA A O 1
ATOM 541 N N . ALA A 1 74 ? 6.492 -4.432 -8.324 1.00 98.25 74 ALA A N 1
ATOM 542 C CA . ALA A 1 74 ? 6.311 -3.929 -6.969 1.00 98.25 74 ALA A CA 1
ATOM 543 C C . ALA A 1 74 ? 6.897 -2.524 -6.827 1.00 98.25 74 ALA A C 1
ATOM 545 O O . ALA A 1 74 ? 7.997 -2.253 -7.307 1.00 98.25 74 ALA A O 1
ATOM 546 N N . ALA A 1 75 ? 6.188 -1.650 -6.121 1.00 98.44 75 ALA A N 1
ATOM 547 C CA . ALA A 1 75 ? 6.728 -0.386 -5.639 1.00 98.44 75 ALA A CA 1
ATOM 548 C C . ALA A 1 75 ? 6.667 -0.365 -4.113 1.00 98.44 75 ALA A C 1
ATOM 550 O O . ALA A 1 75 ? 5.578 -0.443 -3.548 1.00 98.44 75 ALA A O 1
ATOM 551 N N . LEU A 1 76 ? 7.822 -0.290 -3.457 1.00 98.44 76 LEU A N 1
ATOM 552 C CA . LEU A 1 76 ? 7.937 -0.091 -2.018 1.00 98.44 76 LEU A CA 1
ATOM 553 C C . LEU A 1 76 ? 7.926 1.409 -1.731 1.00 98.44 76 LEU A C 1
ATOM 555 O O . LEU A 1 76 ? 8.699 2.161 -2.327 1.00 98.44 76 LEU A O 1
ATOM 559 N N . LEU A 1 77 ? 7.022 1.830 -0.857 1.00 97.94 77 LEU A N 1
ATOM 560 C CA . LEU A 1 77 ? 6.809 3.213 -0.461 1.00 97.94 77 LEU A CA 1
ATOM 561 C C . LEU A 1 77 ? 7.084 3.360 1.029 1.00 97.94 77 LEU A C 1
ATOM 563 O O . LEU A 1 77 ? 6.713 2.496 1.821 1.00 97.94 77 LEU A O 1
ATOM 567 N N . ASP A 1 78 ? 7.650 4.499 1.390 1.00 96.69 78 ASP A N 1
ATOM 568 C CA . ASP A 1 78 ? 7.866 4.922 2.767 1.00 96.69 78 ASP A CA 1
ATOM 569 C C . ASP A 1 78 ? 7.438 6.385 2.888 1.00 96.69 78 ASP A C 1
ATOM 571 O O . ASP A 1 78 ? 7.768 7.195 2.015 1.00 96.69 78 ASP A O 1
ATOM 575 N N . LEU A 1 79 ? 6.629 6.693 3.905 1.00 96.31 79 LEU A N 1
ATOM 576 C CA . LEU A 1 79 ? 6.173 8.060 4.141 1.00 96.31 79 LEU A CA 1
ATOM 577 C C . LEU A 1 79 ? 7.310 8.912 4.690 1.00 96.31 79 LEU A C 1
ATOM 579 O O . LEU A 1 79 ? 7.832 8.652 5.774 1.00 96.31 79 LEU A O 1
ATOM 583 N N . ASP A 1 80 ? 7.634 9.986 3.976 1.00 94.38 80 ASP A N 1
ATOM 584 C CA . ASP A 1 80 ? 8.701 10.870 4.416 1.00 94.38 80 ASP A CA 1
ATOM 585 C C . ASP A 1 80 ? 8.279 11.596 5.705 1.00 94.38 80 ASP A C 1
ATOM 587 O O . ASP A 1 80 ? 7.119 11.974 5.888 1.00 94.38 80 ASP A O 1
ATOM 591 N N . ASP A 1 81 ? 9.232 11.779 6.620 1.00 92.81 81 ASP A N 1
ATOM 592 C CA . ASP A 1 81 ? 9.051 12.498 7.885 1.00 92.81 81 ASP A CA 1
ATOM 593 C C . ASP A 1 81 ? 7.916 11.979 8.794 1.00 92.81 81 ASP A C 1
ATOM 595 O O . ASP A 1 81 ? 7.511 12.664 9.739 1.00 92.81 81 ASP A O 1
ATOM 599 N N . PHE A 1 82 ? 7.433 10.744 8.608 1.00 96.31 82 PHE A N 1
ATOM 600 C CA . PHE A 1 82 ? 6.365 10.189 9.450 1.00 96.31 82 PHE A CA 1
ATOM 601 C C . PHE A 1 82 ? 6.737 10.151 10.940 1.00 96.31 82 PHE A C 1
ATOM 603 O O . PHE A 1 82 ? 5.919 10.448 11.816 1.00 96.31 82 PHE A O 1
ATOM 610 N N . LYS A 1 83 ? 8.003 9.852 11.254 1.00 95.50 83 LYS A N 1
ATOM 611 C CA . LYS A 1 83 ? 8.510 9.957 12.627 1.00 95.50 83 LYS A CA 1
ATOM 612 C C . LYS A 1 83 ? 8.372 11.382 13.177 1.00 95.50 83 LYS A C 1
ATOM 614 O O . LYS A 1 83 ? 7.931 11.540 14.310 1.00 95.50 83 LYS A O 1
ATOM 619 N N . THR A 1 84 ? 8.683 12.400 12.379 1.00 96.56 84 THR A N 1
ATOM 620 C CA . THR A 1 84 ? 8.531 13.812 12.759 1.00 96.56 84 THR A CA 1
ATOM 621 C C . THR A 1 84 ? 7.068 14.156 13.028 1.00 96.56 84 THR A C 1
ATOM 623 O O . THR A 1 84 ? 6.780 14.856 13.998 1.00 96.56 84 THR A O 1
ATOM 626 N N . VAL A 1 85 ? 6.129 13.627 12.233 1.00 96.56 85 VAL A N 1
ATOM 627 C CA . VAL A 1 85 ? 4.685 13.776 12.487 1.00 96.56 85 VAL A CA 1
ATOM 628 C C . VAL A 1 85 ? 4.312 13.207 13.857 1.00 96.56 85 VAL A C 1
ATOM 630 O O . VAL A 1 85 ? 3.678 13.910 14.643 1.00 96.56 85 VAL A O 1
ATOM 633 N N . ASN A 1 86 ? 4.744 11.983 14.173 1.00 97.00 86 ASN A N 1
ATOM 634 C CA . ASN A 1 86 ? 4.492 11.368 15.481 1.00 97.00 86 ASN A CA 1
ATOM 635 C C . ASN A 1 86 ? 5.119 12.158 16.632 1.00 97.00 86 ASN A C 1
ATOM 637 O O . ASN A 1 86 ? 4.457 12.408 17.636 1.00 97.00 86 ASN A O 1
ATOM 641 N N . ASP A 1 87 ? 6.378 12.564 16.483 1.00 97.69 87 ASP A N 1
ATOM 642 C CA . ASP A 1 87 ? 7.119 13.271 17.527 1.00 97.69 87 ASP A CA 1
ATOM 643 C C . ASP A 1 87 ? 6.536 14.681 17.774 1.00 97.69 87 ASP A C 1
ATOM 645 O O . ASP A 1 87 ? 6.581 15.180 18.898 1.00 97.69 87 ASP A O 1
ATOM 649 N N . THR A 1 88 ? 5.950 15.312 16.748 1.00 96.69 88 THR A N 1
ATOM 650 C CA . THR A 1 88 ? 5.381 16.672 16.830 1.00 96.69 88 THR A CA 1
ATOM 651 C C . THR A 1 88 ? 3.918 16.683 17.274 1.00 96.69 88 THR A C 1
ATOM 653 O O . THR A 1 88 ? 3.526 17.518 18.089 1.00 96.69 88 THR A O 1
ATOM 656 N N . TRP A 1 89 ? 3.093 15.785 16.730 1.00 95.88 89 TRP A N 1
ATOM 657 C CA . TRP A 1 89 ? 1.630 15.816 16.882 1.00 95.88 89 TRP A CA 1
ATOM 658 C C . TRP A 1 89 ? 1.061 14.619 17.651 1.00 95.88 89 TRP A C 1
ATOM 660 O O . TRP A 1 89 ? -0.139 14.565 17.916 1.00 95.88 89 TRP A O 1
ATOM 670 N N . GLY A 1 90 ? 1.919 13.679 18.044 1.00 96.50 90 GLY A N 1
ATOM 671 C CA . GLY A 1 90 ? 1.553 12.473 18.771 1.00 96.50 90 GLY A CA 1
ATOM 672 C C . GLY A 1 90 ? 1.060 11.339 17.871 1.00 96.50 90 GLY A C 1
ATOM 673 O O . GLY A 1 90 ? 0.600 11.537 16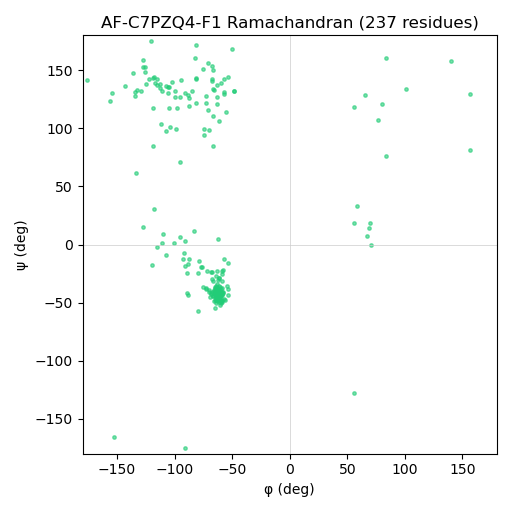.744 1.00 96.50 90 GLY A O 1
ATOM 674 N N . HIS A 1 91 ? 1.112 10.124 18.418 1.00 96.19 91 HIS A N 1
ATOM 675 C CA . HIS A 1 91 ? 0.736 8.898 17.710 1.00 96.19 91 HIS A CA 1
ATOM 676 C C . HIS A 1 91 ? -0.706 8.893 17.202 1.00 96.19 91 HIS A C 1
ATOM 678 O O . HIS A 1 91 ? -0.962 8.340 16.147 1.00 96.19 91 HIS A O 1
ATOM 684 N N . GLN A 1 92 ? -1.644 9.551 17.887 1.00 95.94 92 GLN A N 1
ATOM 685 C CA . GLN A 1 92 ? -3.033 9.615 17.424 1.00 95.94 92 GLN A CA 1
ATOM 686 C C . GLN A 1 92 ? -3.168 10.360 16.084 1.00 95.94 92 GLN A C 1
ATOM 688 O O . GLN A 1 92 ? -3.929 9.935 15.214 1.00 95.94 92 GLN A O 1
ATOM 693 N N . VAL A 1 93 ? -2.416 11.452 15.895 1.00 97.25 93 VAL A N 1
ATOM 694 C CA . VAL A 1 93 ? -2.379 12.171 14.613 1.00 97.25 93 VAL A CA 1
ATOM 695 C C . VAL A 1 93 ? -1.611 11.362 13.573 1.00 97.25 93 VAL A C 1
ATOM 697 O O . VAL A 1 93 ? -2.048 11.303 12.427 1.00 97.25 93 VAL A O 1
ATOM 700 N N . GLY A 1 94 ? -0.521 10.695 13.960 1.00 97.81 94 GLY A N 1
ATOM 701 C CA . GLY A 1 94 ? 0.198 9.779 13.072 1.00 97.81 94 GLY A CA 1
ATOM 702 C C . GLY A 1 94 ? -0.665 8.617 12.575 1.00 97.81 94 GLY A C 1
ATOM 703 O O . GLY A 1 94 ? -0.672 8.310 11.387 1.00 97.81 94 GLY A O 1
ATOM 704 N N . ASP A 1 95 ? -1.471 8.020 13.445 1.00 98.12 95 ASP A N 1
ATOM 705 C CA . ASP A 1 95 ? -2.407 6.957 13.089 1.00 98.12 95 ASP A CA 1
ATOM 706 C C . ASP A 1 95 ? -3.484 7.469 12.124 1.00 98.12 95 ASP A C 1
ATOM 708 O O . ASP A 1 95 ? -3.734 6.853 11.088 1.00 98.12 95 ASP A O 1
ATOM 712 N N . ALA A 1 96 ? -4.067 8.642 12.400 1.00 97.56 96 ALA A N 1
ATOM 713 C CA . ALA A 1 96 ? -5.016 9.284 11.489 1.00 97.56 96 ALA A CA 1
ATOM 714 C C . ALA A 1 96 ? -4.378 9.627 10.129 1.00 97.56 96 ALA A C 1
ATOM 716 O O . ALA A 1 96 ? -5.026 9.506 9.087 1.00 97.56 96 ALA A O 1
ATOM 717 N N . HIS A 1 97 ? -3.101 10.013 10.131 1.00 97.62 97 HIS A N 1
ATOM 718 C CA . HIS A 1 97 ? -2.325 10.273 8.924 1.00 97.62 97 HIS A CA 1
ATOM 719 C C . HIS A 1 97 ? -2.147 9.000 8.090 1.00 97.62 97 HIS A C 1
ATOM 721 O O . HIS A 1 97 ? -2.424 9.011 6.890 1.00 97.62 97 HIS A O 1
ATOM 727 N N . LEU A 1 98 ? -1.772 7.883 8.723 1.00 98.31 98 LEU A N 1
ATOM 728 C CA . LEU A 1 98 ? -1.642 6.579 8.067 1.00 98.31 98 LEU A CA 1
ATOM 729 C C . LEU A 1 98 ? -2.964 6.088 7.476 1.00 98.31 98 LEU A C 1
ATOM 731 O O . LEU A 1 98 ? -2.971 5.567 6.362 1.00 98.31 98 LEU A O 1
ATOM 735 N N . VAL A 1 99 ? -4.078 6.270 8.191 1.00 98.19 99 VAL A N 1
ATOM 736 C CA . VAL A 1 99 ? -5.419 5.932 7.688 1.00 98.19 99 VAL A CA 1
ATOM 737 C C . VAL A 1 99 ? -5.729 6.736 6.427 1.00 98.19 99 VAL A C 1
ATOM 739 O O . VAL A 1 99 ? -6.033 6.153 5.386 1.00 98.19 99 VAL A O 1
ATOM 742 N N . ALA A 1 100 ? -5.565 8.060 6.477 1.00 97.75 100 ALA A N 1
ATOM 743 C CA . ALA A 1 100 ? -5.840 8.933 5.340 1.00 97.75 100 ALA A CA 1
ATOM 744 C C . ALA A 1 100 ? -4.915 8.656 4.138 1.00 97.75 100 ALA A C 1
ATOM 746 O O . ALA A 1 100 ? -5.349 8.723 2.984 1.00 97.75 100 ALA A O 1
ATOM 747 N N . VAL A 1 101 ? -3.645 8.314 4.382 1.00 98.06 101 VAL A N 1
ATOM 748 C CA . VAL A 1 101 ? -2.723 7.841 3.338 1.00 98.06 101 VAL A CA 1
ATOM 749 C C . VAL A 1 101 ? -3.212 6.522 2.745 1.00 98.06 101 VAL A C 1
ATOM 751 O O . VAL A 1 101 ? -3.267 6.394 1.523 1.00 98.06 101 VAL A O 1
ATOM 754 N N . GLY A 1 102 ? -3.581 5.549 3.581 1.00 98.00 102 GLY A N 1
ATOM 755 C CA . GLY A 1 102 ? -4.009 4.226 3.136 1.00 98.00 102 GLY A CA 1
ATOM 756 C C . GLY A 1 102 ? -5.249 4.278 2.244 1.00 98.00 102 GLY A C 1
ATOM 757 O O . GLY A 1 102 ? -5.267 3.677 1.169 1.00 98.00 102 GLY A O 1
ATOM 758 N N . GLU A 1 103 ? -6.253 5.068 2.629 1.00 97.44 103 GLU A N 1
ATOM 759 C CA . GLU A 1 103 ? -7.457 5.306 1.823 1.00 97.44 103 GLU A CA 1
ATOM 760 C C . GLU A 1 103 ? -7.122 5.908 0.453 1.00 97.44 103 GLU A C 1
ATOM 762 O O . GLU A 1 103 ? -7.644 5.477 -0.583 1.00 97.44 103 GLU A O 1
ATOM 767 N N . ARG A 1 104 ? -6.210 6.884 0.435 1.00 97.25 104 ARG A N 1
ATOM 768 C CA . ARG A 1 104 ? -5.793 7.586 -0.780 1.00 97.25 104 ARG A CA 1
ATOM 769 C C . ARG A 1 104 ? -4.965 6.697 -1.705 1.00 97.25 104 ARG A C 1
ATOM 771 O O . ARG A 1 104 ? -5.213 6.695 -2.910 1.00 97.25 104 ARG A O 1
ATOM 778 N N . LEU A 1 105 ? -4.053 5.894 -1.154 1.00 97.94 105 LEU A N 1
ATOM 779 C CA . LEU A 1 105 ? -3.321 4.866 -1.897 1.00 97.94 105 LEU A CA 1
ATOM 780 C C . LEU A 1 105 ? -4.281 3.857 -2.524 1.00 97.94 105 LEU A C 1
ATOM 782 O O . LEU A 1 105 ? -4.163 3.560 -3.712 1.00 97.94 105 LEU A O 1
ATOM 786 N N . ALA A 1 106 ? -5.252 3.353 -1.757 1.00 97.94 106 ALA A N 1
ATOM 787 C CA . ALA A 1 106 ? -6.242 2.412 -2.269 1.00 97.94 106 ALA A CA 1
ATOM 788 C C . ALA A 1 106 ? -7.066 3.009 -3.415 1.00 97.94 106 ALA A C 1
ATOM 790 O O . ALA A 1 106 ? -7.349 2.308 -4.385 1.00 97.94 106 ALA A O 1
ATOM 791 N N . ALA A 1 107 ? -7.449 4.286 -3.318 1.00 97.12 107 ALA A N 1
ATOM 792 C CA . ALA A 1 107 ? -8.158 4.983 -4.383 1.00 97.12 107 ALA A CA 1
ATOM 793 C C . ALA A 1 107 ? -7.299 5.134 -5.644 1.00 97.12 107 ALA A C 1
ATOM 795 O O . ALA A 1 107 ? -7.698 4.638 -6.693 1.00 97.12 107 ALA A O 1
ATOM 796 N N . ALA A 1 108 ? -6.104 5.714 -5.524 1.00 96.94 108 ALA A N 1
ATOM 797 C CA . ALA A 1 108 ? -5.217 5.955 -6.662 1.00 96.94 108 ALA A CA 1
ATOM 798 C C . ALA A 1 108 ? -4.757 4.653 -7.346 1.00 96.94 108 ALA A C 1
ATOM 800 O O . ALA A 1 108 ? -4.607 4.600 -8.563 1.00 96.94 108 ALA A O 1
ATOM 801 N N . CYS A 1 109 ? -4.574 3.571 -6.582 1.00 97.56 109 CYS A N 1
ATOM 802 C CA . CYS A 1 109 ? -4.229 2.266 -7.145 1.00 97.56 109 CYS A CA 1
ATOM 803 C C . CYS A 1 109 ? -5.339 1.687 -8.027 1.00 97.56 109 CYS A C 1
ATOM 805 O O . CYS A 1 109 ? -5.035 1.076 -9.052 1.00 97.56 109 CYS A O 1
ATOM 807 N N . ARG A 1 110 ? -6.615 1.873 -7.656 1.00 95.88 110 ARG A N 1
ATOM 808 C CA . ARG A 1 110 ? -7.743 1.348 -8.443 1.00 95.88 110 ARG A CA 1
ATOM 809 C C . ARG A 1 110 ? -7.765 1.916 -9.859 1.00 95.88 110 ARG A C 1
ATOM 811 O O . ARG A 1 110 ? -8.054 1.161 -10.782 1.00 95.88 110 ARG A O 1
ATOM 818 N N . ASP A 1 111 ? -7.404 3.186 -10.028 1.00 91.94 111 ASP A N 1
ATOM 819 C CA . ASP A 1 111 ? -7.440 3.878 -11.323 1.00 91.94 111 ASP A CA 1
ATOM 820 C C . ASP A 1 111 ? -6.468 3.278 -12.352 1.00 91.94 111 ASP A C 1
ATOM 822 O O . ASP A 1 111 ? -6.723 3.328 -13.554 1.00 91.94 111 ASP A O 1
ATOM 826 N N . VAL A 1 112 ? -5.383 2.653 -11.884 1.00 92.69 112 VAL A N 1
ATOM 827 C CA . VAL A 1 112 ? -4.365 1.998 -12.727 1.00 92.69 112 VAL A CA 1
ATOM 828 C C . VAL A 1 112 ? -4.381 0.467 -12.611 1.00 92.69 112 VAL A C 1
ATOM 830 O O . VAL A 1 112 ? -3.481 -0.216 -13.097 1.00 92.69 112 VAL A O 1
ATOM 833 N N . GLY A 1 113 ? -5.391 -0.104 -11.944 1.00 95.06 113 GLY A N 1
ATOM 834 C CA . GLY A 1 113 ? -5.503 -1.550 -11.724 1.00 95.06 113 GLY A CA 1
ATOM 835 C C . GLY A 1 113 ? -4.457 -2.141 -10.766 1.00 95.06 113 GLY A C 1
ATOM 836 O O . GLY A 1 113 ? -4.303 -3.363 -10.714 1.00 95.06 113 GLY A O 1
ATOM 837 N N . ALA A 1 114 ? -3.749 -1.301 -10.011 1.00 97.50 114 ALA A N 1
ATOM 838 C CA . ALA A 1 114 ? -2.815 -1.711 -8.970 1.00 97.50 114 ALA A CA 1
ATOM 839 C C . ALA A 1 114 ? -3.542 -2.037 -7.653 1.00 97.50 114 ALA A C 1
ATOM 841 O O . ALA A 1 114 ? -4.741 -1.792 -7.484 1.00 97.50 114 ALA A O 1
ATOM 842 N N . ARG A 1 115 ? -2.805 -2.581 -6.681 1.00 98.31 115 ARG A N 1
ATOM 843 C CA . ARG A 1 115 ? -3.294 -2.820 -5.315 1.00 98.31 115 ARG A CA 1
ATOM 844 C C . ARG A 1 115 ? -2.293 -2.322 -4.282 1.00 98.31 115 ARG A C 1
ATOM 846 O O . ARG A 1 115 ? -1.113 -2.641 -4.388 1.00 98.31 115 ARG A O 1
ATOM 853 N N . ALA A 1 116 ? -2.783 -1.592 -3.283 1.00 98.56 116 ALA A N 1
ATOM 854 C CA . ALA A 1 116 ? -1.997 -1.118 -2.149 1.00 98.56 116 ALA A CA 1
ATOM 855 C C . ALA A 1 116 ? -2.093 -2.083 -0.962 1.00 98.56 116 ALA A C 1
ATOM 857 O O . ALA A 1 116 ? -3.167 -2.614 -0.669 1.00 98.56 116 ALA A O 1
ATOM 858 N N . PHE A 1 117 ? -0.977 -2.259 -0.264 1.00 98.69 117 PHE A N 1
ATOM 859 C CA . PHE A 1 117 ? -0.848 -3.070 0.940 1.00 98.69 117 PHE A CA 1
ATOM 860 C C . PHE A 1 117 ? -0.017 -2.302 1.970 1.00 98.69 117 PHE A C 1
ATOM 862 O O . PHE A 1 117 ? 0.915 -1.591 1.591 1.00 98.69 117 PHE A O 1
ATOM 869 N N . ARG A 1 118 ? -0.299 -2.476 3.264 1.00 98.44 118 ARG A N 1
ATOM 870 C CA . ARG A 1 118 ? 0.555 -1.942 4.336 1.00 98.44 118 ARG A CA 1
ATOM 871 C C . ARG A 1 118 ? 1.462 -3.041 4.876 1.00 98.44 118 ARG A C 1
ATOM 873 O O . ARG A 1 118 ? 0.997 -4.117 5.256 1.00 98.44 118 ARG A O 1
ATOM 880 N N . LEU A 1 119 ? 2.765 -2.777 4.902 1.00 96.38 119 LEU A N 1
ATOM 881 C CA . LEU A 1 119 ? 3.758 -3.745 5.363 1.00 96.38 119 LEU A CA 1
ATOM 882 C C . LEU A 1 119 ? 4.035 -3.658 6.867 1.00 96.38 119 LEU A C 1
ATOM 884 O O . LEU A 1 119 ? 4.458 -4.660 7.454 1.00 96.38 119 LEU A O 1
ATOM 888 N N . GLY A 1 120 ? 3.790 -2.488 7.457 1.00 91.50 120 GLY A N 1
ATOM 889 C CA . GLY A 1 120 ? 4.018 -2.149 8.861 1.00 91.50 120 GLY A CA 1
ATOM 890 C C . GLY A 1 120 ? 4.575 -0.729 8.980 1.00 91.50 120 GLY A C 1
ATOM 891 O O . GLY A 1 120 ? 5.108 -0.209 8.010 1.00 91.50 120 GLY A O 1
ATOM 892 N N . GLY A 1 121 ? 4.430 -0.082 10.142 1.00 95.75 121 GLY A N 1
ATOM 893 C CA . GLY A 1 121 ? 4.920 1.293 10.327 1.00 95.75 121 GLY A CA 1
ATOM 894 C C . GLY A 1 121 ? 4.348 2.264 9.284 1.00 95.75 121 GLY A C 1
ATOM 895 O O . GLY A 1 121 ? 3.131 2.318 9.091 1.00 95.75 121 GLY A O 1
ATOM 896 N N . ASP A 1 122 ? 5.233 2.992 8.619 1.00 96.88 122 ASP A N 1
ATOM 897 C CA . ASP A 1 122 ? 5.025 3.895 7.482 1.00 96.88 122 ASP A CA 1
ATOM 898 C C . ASP A 1 122 ? 5.283 3.252 6.108 1.00 96.88 122 ASP A C 1
ATOM 900 O O . ASP A 1 122 ? 5.210 3.935 5.085 1.00 96.88 122 ASP A O 1
ATOM 904 N N . GLU A 1 123 ? 5.540 1.943 6.062 1.00 97.75 123 GLU A N 1
ATOM 905 C CA . GLU A 1 123 ? 5.864 1.227 4.832 1.00 97.75 123 GLU A CA 1
ATOM 906 C C . GLU A 1 123 ? 4.617 0.657 4.142 1.00 97.75 123 GLU A C 1
ATOM 908 O O . GLU A 1 123 ? 3.811 -0.089 4.722 1.00 97.75 123 GLU A O 1
ATOM 913 N N . PHE A 1 124 ? 4.513 0.926 2.843 1.00 98.69 124 PHE A N 1
ATOM 914 C CA . PHE A 1 124 ? 3.474 0.406 1.961 1.00 98.69 124 PHE A CA 1
ATOM 915 C C . PHE A 1 124 ? 4.105 -0.28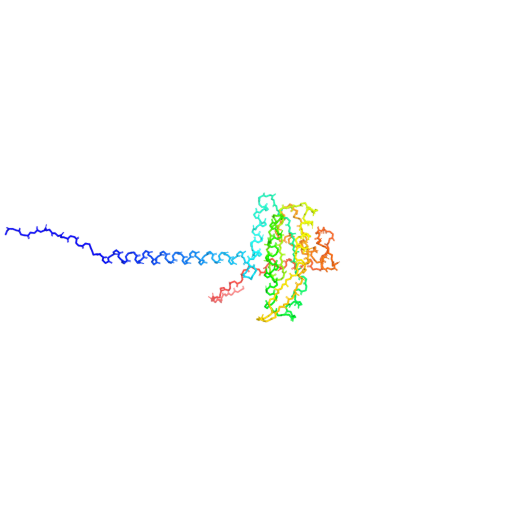7 0.755 1.00 98.69 124 PHE A C 1
ATOM 917 O O . PHE A 1 124 ? 5.192 0.070 0.315 1.00 98.69 124 PHE A O 1
ATOM 924 N N . VAL A 1 125 ? 3.408 -1.260 0.175 1.00 98.62 125 VAL A N 1
ATOM 925 C CA . VAL A 1 125 ? 3.781 -1.819 -1.129 1.00 98.62 125 VAL A CA 1
ATOM 926 C C . VAL A 1 125 ? 2.611 -1.729 -2.090 1.00 98.62 125 VAL A C 1
ATOM 928 O O . VAL A 1 125 ? 1.465 -2.001 -1.730 1.00 98.62 125 VAL A O 1
ATOM 931 N N . LEU A 1 126 ? 2.909 -1.349 -3.326 1.00 98.62 126 LEU A N 1
ATOM 932 C CA . LEU A 1 126 ? 1.975 -1.377 -4.439 1.00 98.62 126 LEU A CA 1
ATOM 933 C C . LEU A 1 126 ? 2.342 -2.548 -5.342 1.00 98.62 126 LEU A C 1
ATOM 935 O O . LEU A 1 126 ? 3.503 -2.684 -5.719 1.00 98.62 126 LEU A O 1
ATOM 939 N N . LEU A 1 127 ? 1.362 -3.370 -5.705 1.00 98.44 127 LEU A N 1
ATOM 940 C CA . LEU A 1 127 ? 1.519 -4.391 -6.739 1.00 98.44 127 LEU A CA 1
ATOM 941 C C . LEU A 1 127 ? 0.809 -3.920 -8.004 1.00 98.44 127 LEU A C 1
ATOM 943 O O . LEU A 1 127 ? -0.406 -3.703 -7.989 1.00 98.44 127 LEU A O 1
ATOM 947 N N . LEU A 1 128 ? 1.578 -3.738 -9.077 1.00 98.19 128 LEU A N 1
ATOM 948 C CA . LEU A 1 128 ? 1.111 -3.217 -10.357 1.00 98.19 128 LEU A CA 1
ATOM 949 C C . LEU A 1 128 ? 1.018 -4.349 -11.391 1.00 98.19 128 LEU A C 1
ATOM 951 O O . LEU A 1 128 ? 1.940 -5.157 -11.495 1.00 98.19 128 LEU A O 1
ATOM 955 N N . PRO A 1 129 ? -0.066 -4.415 -12.184 1.00 94.75 129 PRO A N 1
ATOM 956 C CA . PRO A 1 129 ? -0.264 -5.490 -13.156 1.00 94.75 129 PRO A CA 1
ATOM 957 C C . PRO A 1 129 ? 0.670 -5.393 -14.371 1.00 94.75 129 PRO A C 1
ATOM 959 O O . PRO A 1 129 ? 0.896 -6.398 -15.041 1.00 94.75 129 PRO A O 1
ATOM 962 N N . SER A 1 130 ? 1.184 -4.198 -14.678 1.00 91.12 130 SER A N 1
ATOM 963 C CA . SER A 1 130 ? 2.151 -3.990 -15.756 1.00 91.12 130 SER A CA 1
ATOM 964 C C . SER A 1 130 ? 3.566 -4.338 -15.296 1.00 91.12 130 SER A C 1
ATOM 966 O O . SER A 1 130 ? 3.946 -4.040 -14.165 1.00 91.12 130 SER A O 1
ATOM 968 N N . THR A 1 131 ? 4.356 -4.917 -16.196 1.00 90.81 131 THR A N 1
ATOM 969 C CA . THR A 1 131 ? 5.804 -5.127 -16.034 1.00 90.81 131 THR A CA 1
ATOM 970 C C . THR A 1 131 ? 6.626 -4.243 -16.977 1.00 90.81 131 THR A C 1
ATOM 972 O O . THR A 1 131 ? 7.853 -4.285 -16.946 1.00 90.81 131 THR A O 1
ATOM 975 N N . ASP A 1 132 ? 5.979 -3.403 -17.793 1.00 95.56 132 ASP A N 1
ATOM 976 C CA . ASP A 1 132 ? 6.677 -2.399 -18.595 1.00 95.56 132 ASP A CA 1
ATOM 977 C C . ASP A 1 132 ? 7.211 -1.283 -17.690 1.00 95.56 132 ASP A C 1
ATOM 979 O O . ASP A 1 132 ? 6.446 -0.547 -17.064 1.00 95.56 132 ASP A O 1
ATOM 983 N N . ALA A 1 133 ? 8.535 -1.148 -17.635 1.00 94.81 133 ALA A N 1
ATOM 984 C CA . ALA A 1 133 ? 9.229 -0.237 -16.733 1.00 94.81 133 ALA A CA 1
ATOM 985 C C . ALA A 1 133 ? 8.735 1.216 -16.838 1.00 94.81 133 ALA A C 1
ATOM 987 O O . ALA A 1 133 ? 8.520 1.871 -15.816 1.00 94.81 133 ALA A O 1
ATOM 988 N N . ALA A 1 134 ? 8.521 1.722 -18.056 1.00 95.69 134 ALA A N 1
ATOM 989 C CA . ALA A 1 134 ? 8.074 3.096 -18.270 1.00 95.69 134 ALA A CA 1
ATOM 990 C C . ALA A 1 134 ? 6.646 3.315 -17.746 1.00 95.69 134 ALA A C 1
ATOM 992 O O . ALA A 1 134 ? 6.379 4.301 -17.055 1.00 95.69 134 ALA A O 1
ATOM 993 N N . THR A 1 135 ? 5.747 2.369 -18.025 1.00 96.81 135 THR A N 1
ATOM 994 C CA . THR A 1 135 ? 4.371 2.358 -17.517 1.00 96.81 135 THR A CA 1
ATOM 995 C C . THR A 1 135 ? 4.344 2.303 -15.993 1.00 96.81 135 THR A C 1
ATOM 997 O O . THR A 1 135 ? 3.677 3.122 -15.366 1.00 96.81 135 THR A O 1
ATOM 1000 N N . VAL A 1 136 ? 5.120 1.402 -15.385 1.00 97.44 136 VAL A N 1
ATOM 1001 C CA . VAL A 1 136 ? 5.183 1.255 -13.924 1.00 97.44 136 VAL A CA 1
ATOM 1002 C C . VAL A 1 136 ? 5.689 2.541 -13.268 1.00 97.44 136 VAL A C 1
ATOM 1004 O O . VAL A 1 136 ? 5.064 3.039 -12.335 1.00 97.44 136 VAL A O 1
ATOM 1007 N N . VAL A 1 137 ? 6.779 3.133 -13.770 1.00 97.25 137 VAL A N 1
ATOM 1008 C CA . VAL A 1 137 ? 7.321 4.395 -13.233 1.00 97.25 137 VAL A CA 1
ATOM 1009 C C . VAL A 1 137 ? 6.308 5.535 -13.347 1.00 97.25 137 VAL A C 1
ATOM 1011 O O . VAL A 1 137 ? 6.164 6.325 -12.410 1.00 97.25 137 VAL A O 1
ATOM 1014 N N . ARG A 1 138 ? 5.594 5.630 -14.474 1.00 96.94 138 ARG A N 1
ATOM 1015 C CA . ARG A 1 138 ? 4.535 6.627 -14.676 1.00 96.94 138 ARG A CA 1
ATOM 1016 C C . ARG A 1 138 ? 3.403 6.448 -13.664 1.00 96.94 138 ARG A C 1
ATOM 1018 O O . ARG A 1 138 ? 3.007 7.427 -13.035 1.00 96.94 138 ARG A O 1
ATOM 1025 N N . ASP A 1 139 ? 2.904 5.228 -13.502 1.00 97.88 139 ASP A N 1
ATOM 1026 C CA . ASP A 1 139 ? 1.751 4.940 -12.647 1.00 97.88 139 ASP A CA 1
ATOM 1027 C C . ASP A 1 139 ? 2.094 5.144 -11.166 1.00 97.88 139 ASP A C 1
ATOM 1029 O O . ASP A 1 139 ? 1.351 5.805 -10.443 1.00 97.88 139 ASP A O 1
ATOM 1033 N N . VAL A 1 140 ? 3.272 4.690 -10.725 1.00 97.88 140 VAL A N 1
ATOM 1034 C CA . VAL A 1 140 ? 3.762 4.942 -9.360 1.00 97.88 140 VAL A CA 1
ATOM 1035 C C . VAL A 1 140 ? 3.934 6.438 -9.112 1.00 97.88 140 VAL A C 1
ATOM 1037 O O . VAL A 1 140 ? 3.531 6.933 -8.061 1.00 97.88 140 VAL A O 1
ATOM 1040 N N . ARG A 1 141 ? 4.469 7.193 -10.080 1.00 96.50 141 ARG A N 1
ATOM 1041 C CA . ARG A 1 141 ? 4.569 8.655 -9.968 1.00 96.50 141 ARG A CA 1
ATOM 1042 C C . ARG A 1 141 ? 3.194 9.301 -9.828 1.00 96.50 141 ARG A C 1
ATOM 1044 O O . ARG A 1 141 ? 3.037 10.167 -8.976 1.00 96.50 141 ARG A O 1
ATOM 1051 N N . ALA A 1 142 ? 2.209 8.884 -10.621 1.00 96.19 142 ALA A N 1
ATOM 1052 C CA . ALA A 1 142 ? 0.848 9.404 -10.523 1.00 96.19 142 ALA A CA 1
ATOM 1053 C C . ALA A 1 142 ? 0.231 9.124 -9.142 1.00 96.19 142 ALA A C 1
ATOM 1055 O O . ALA A 1 142 ? -0.342 10.031 -8.539 1.00 96.19 142 ALA A O 1
ATOM 1056 N N . ILE A 1 143 ? 0.417 7.913 -8.608 1.00 96.62 143 ILE A N 1
ATOM 1057 C CA . ILE A 1 143 ? -0.061 7.527 -7.273 1.00 96.62 143 ILE A CA 1
ATOM 1058 C C . ILE A 1 143 ? 0.608 8.372 -6.180 1.00 96.62 143 ILE A C 1
ATOM 1060 O O . ILE A 1 143 ? -0.087 8.934 -5.336 1.00 96.62 143 ILE A O 1
ATOM 1064 N N . VAL A 1 144 ? 1.938 8.517 -6.209 1.00 95.25 144 VAL A N 1
ATOM 1065 C CA . VAL A 1 144 ? 2.675 9.337 -5.229 1.00 95.25 144 VAL A CA 1
ATOM 1066 C C . VAL A 1 144 ? 2.286 10.814 -5.339 1.00 95.25 144 VAL A C 1
ATOM 1068 O O . VAL A 1 144 ? 2.082 11.470 -4.323 1.00 95.25 144 VAL A O 1
ATOM 1071 N N . CYS A 1 145 ? 2.096 11.353 -6.546 1.00 94.31 145 CYS A N 1
ATOM 1072 C CA . CYS A 1 145 ? 1.605 12.722 -6.717 1.00 94.31 145 CYS A CA 1
ATOM 1073 C C . CYS A 1 145 ? 0.188 12.903 -6.158 1.00 94.31 145 CYS A C 1
ATOM 1075 O O . CYS A 1 145 ? -0.084 13.920 -5.522 1.00 94.31 145 CYS A O 1
ATOM 1077 N N . ALA A 1 146 ? -0.701 11.922 -6.349 1.00 93.38 146 ALA A N 1
ATOM 1078 C CA . ALA A 1 146 ? -2.045 11.957 -5.783 1.00 93.38 146 ALA A CA 1
ATOM 1079 C C . ALA A 1 146 ? -2.017 11.988 -4.249 1.00 93.38 146 ALA A C 1
ATOM 1081 O O . ALA A 1 146 ? -2.910 12.587 -3.647 1.00 93.38 146 ALA A O 1
ATOM 1082 N N . LEU A 1 147 ? -0.982 11.416 -3.612 1.00 92.00 147 LEU A N 1
ATOM 1083 C CA . LEU A 1 147 ? -0.795 11.533 -2.168 1.00 92.00 147 LEU A CA 1
ATOM 1084 C C . LEU A 1 147 ? -0.656 12.978 -1.713 1.00 92.00 147 LEU A C 1
ATOM 1086 O O . LEU A 1 147 ? -1.270 13.302 -0.709 1.00 92.00 147 LEU A O 1
ATOM 1090 N N . GLY A 1 148 ? 0.026 13.851 -2.454 1.00 91.81 148 GLY A N 1
ATOM 1091 C CA . GLY A 1 148 ? 0.368 15.219 -2.036 1.00 91.81 148 GLY A CA 1
ATOM 1092 C C . GLY A 1 148 ? -0.801 16.181 -1.765 1.00 91.81 148 GLY A C 1
ATOM 1093 O O . GLY A 1 148 ? -0.576 17.358 -1.495 1.00 91.81 148 GLY A O 1
ATOM 1094 N N . ALA A 1 149 ? -2.056 15.729 -1.825 1.00 92.19 149 ALA A N 1
ATOM 1095 C CA . ALA A 1 149 ? -3.197 16.520 -1.381 1.00 92.19 149 ALA A CA 1
ATOM 1096 C C . ALA A 1 149 ? -3.167 16.742 0.152 1.00 92.19 149 ALA A C 1
ATOM 1098 O O . ALA A 1 149 ? -3.008 15.770 0.904 1.00 92.19 149 ALA A O 1
ATOM 1099 N N . PRO A 1 150 ? -3.391 17.976 0.649 1.00 95.81 150 PRO A N 1
ATOM 1100 C CA . PRO A 1 150 ? -3.471 18.241 2.082 1.00 95.81 150 PRO A CA 1
ATOM 1101 C C . PRO A 1 150 ? -4.489 17.342 2.794 1.00 95.81 150 PRO A C 1
ATOM 1103 O O . PRO A 1 150 ? -5.543 16.995 2.258 1.00 95.81 150 PRO A O 1
ATOM 1106 N N . GLN A 1 151 ? -4.157 16.952 4.016 1.00 94.88 151 GLN A N 1
ATOM 1107 C CA . GLN A 1 151 ? -5.017 16.232 4.942 1.00 94.88 151 GLN A CA 1
ATOM 1108 C C . GLN A 1 151 ? -5.330 17.141 6.121 1.00 94.88 151 GLN A C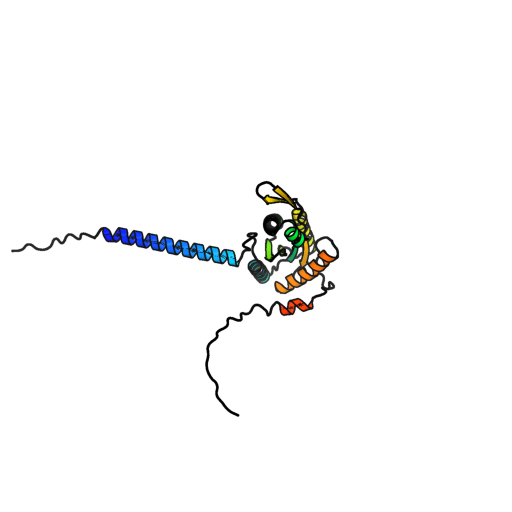 1
ATOM 1110 O O . GLN A 1 151 ? -4.425 17.760 6.675 1.00 94.88 151 GLN A O 1
ATOM 1115 N N . TYR A 1 152 ? -6.596 17.189 6.520 1.00 95.69 152 TYR A N 1
ATOM 1116 C CA . TYR A 1 152 ? -7.054 17.959 7.672 1.00 95.69 152 TYR A CA 1
ATOM 1117 C C . TYR A 1 152 ? -7.404 16.980 8.789 1.00 95.69 152 TYR A C 1
ATOM 1119 O O . TYR A 1 152 ? -8.473 16.370 8.781 1.00 95.69 152 TYR A O 1
ATOM 1127 N N . LEU A 1 153 ? -6.471 16.780 9.716 1.00 95.75 153 LEU A N 1
ATOM 1128 C CA . LEU A 1 153 ? -6.571 15.775 10.770 1.00 95.75 153 LEU A CA 1
ATOM 1129 C C . LEU A 1 153 ? -6.962 16.434 12.089 1.00 95.75 153 LEU A C 1
ATOM 1131 O O . LEU A 1 153 ? -6.475 17.512 12.423 1.00 95.75 153 LEU A O 1
ATOM 1135 N N . LYS A 1 154 ? -7.837 15.788 12.859 1.00 93.25 154 LYS A N 1
ATOM 1136 C CA . LYS A 1 154 ? -8.189 16.270 14.198 1.00 93.25 154 LYS A CA 1
ATOM 1137 C C . LYS A 1 154 ? -7.025 16.029 15.154 1.00 93.25 154 LYS A C 1
ATOM 1139 O O . LYS A 1 154 ? -6.548 14.903 15.257 1.00 93.25 154 LYS A O 1
ATOM 1144 N N . LEU A 1 155 ? -6.611 17.079 15.859 1.00 91.12 155 LEU A N 1
ATOM 1145 C CA . LEU A 1 155 ? -5.669 16.981 16.976 1.00 91.12 155 LEU A CA 1
ATOM 1146 C C . LEU A 1 155 ? -6.424 16.744 18.291 1.00 91.12 155 LEU A C 1
ATOM 1148 O O . LEU A 1 155 ? -6.022 15.912 19.094 1.00 91.12 155 LEU A O 1
ATOM 1152 N N . ASP A 1 156 ? -7.540 17.452 18.476 1.00 89.44 156 ASP A N 1
ATOM 1153 C CA . ASP A 1 156 ? -8.503 17.270 19.566 1.00 89.44 156 ASP A CA 1
ATOM 1154 C C . ASP A 1 156 ? -9.907 17.722 19.120 1.00 89.44 156 ASP A C 1
ATOM 1156 O O . ASP A 1 156 ? -10.163 17.897 17.926 1.00 89.44 156 ASP A O 1
ATOM 1160 N N . GLU A 1 157 ? -10.834 17.894 20.065 1.00 89.12 157 GLU A N 1
ATOM 1161 C CA . GLU A 1 157 ? -12.221 18.300 19.800 1.00 89.12 157 GLU A CA 1
ATOM 1162 C C . GLU A 1 157 ? -12.349 19.655 19.085 1.00 89.12 157 GLU A C 1
ATOM 1164 O O . GLU A 1 157 ? -13.336 19.891 18.389 1.00 89.12 157 GLU A O 1
ATOM 1169 N N . SER A 1 158 ? -11.357 20.533 19.233 1.00 90.69 158 SER A N 1
ATOM 1170 C CA . SER A 1 158 ? -11.401 21.937 18.815 1.00 90.69 158 SER A CA 1
ATOM 1171 C C . SER A 1 158 ? -10.337 22.326 17.784 1.00 90.69 158 SER A C 1
ATOM 1173 O O . SER A 1 158 ? -10.470 23.362 17.131 1.00 90.69 158 SER A O 1
ATOM 1175 N N . ARG A 1 159 ? -9.278 21.521 17.623 1.00 93.56 159 ARG A N 1
ATOM 1176 C CA . ARG A 1 159 ? -8.126 21.835 16.766 1.00 93.56 159 ARG A CA 1
ATOM 1177 C C . ARG A 1 159 ? -7.933 20.823 15.643 1.00 93.56 159 ARG A C 1
ATOM 1179 O O . ARG A 1 159 ? -8.067 19.613 15.827 1.00 93.56 159 ARG A O 1
ATOM 1186 N N . THR A 1 160 ? -7.515 21.336 14.490 1.00 95.38 160 THR A N 1
ATOM 1187 C CA . THR A 1 160 ? -7.126 20.550 13.315 1.00 95.38 160 THR A CA 1
ATOM 1188 C C . THR A 1 160 ? -5.701 20.874 12.891 1.00 95.38 160 THR A C 1
ATOM 1190 O O . THR A 1 160 ? -5.296 22.035 12.917 1.00 95.38 160 THR A O 1
ATOM 1193 N N . VAL A 1 161 ? -4.966 19.859 12.451 1.00 95.81 161 VAL A N 1
ATOM 1194 C CA . VAL A 1 161 ? -3.635 19.973 11.852 1.00 95.81 161 VAL A CA 1
ATOM 1195 C C . VAL A 1 161 ? -3.751 19.705 10.358 1.00 95.81 161 VAL A C 1
ATOM 1197 O O . VAL A 1 161 ? -4.435 18.772 9.936 1.00 95.81 161 VAL A O 1
ATOM 1200 N N . THR A 1 162 ? -3.067 20.520 9.562 1.00 97.00 162 THR A N 1
ATOM 1201 C CA . THR A 1 162 ? -2.939 20.302 8.121 1.00 97.00 162 THR A CA 1
ATOM 1202 C C . THR A 1 162 ? -1.604 19.626 7.845 1.00 97.00 162 THR A C 1
ATOM 1204 O O . THR A 1 162 ? -0.560 20.215 8.117 1.00 97.00 162 THR A O 1
ATOM 1207 N N . LEU A 1 163 ? -1.630 18.412 7.297 1.00 96.12 163 LEU A N 1
ATOM 1208 C CA . LEU A 1 163 ? -0.435 17.685 6.862 1.00 96.12 163 LEU A CA 1
ATOM 1209 C C . LEU A 1 163 ? -0.466 17.482 5.352 1.00 96.12 163 LEU A C 1
ATOM 1211 O O . LEU A 1 163 ? -1.518 17.213 4.776 1.00 96.12 163 LEU A O 1
ATOM 1215 N N . VAL A 1 164 ? 0.692 17.573 4.709 1.00 96.38 164 VAL A N 1
ATOM 1216 C CA . VAL A 1 164 ? 0.856 17.223 3.298 1.00 96.38 164 VAL A CA 1
ATOM 1217 C C . VAL A 1 164 ? 1.723 15.970 3.260 1.00 96.38 164 VAL A C 1
ATOM 1219 O O . VAL A 1 164 ? 2.917 16.083 3.519 1.00 96.38 164 VAL A O 1
ATOM 1222 N N . PRO A 1 165 ? 1.152 14.776 3.021 1.00 94.75 165 PRO A N 1
ATOM 1223 C CA . PRO A 1 165 ? 1.957 13.567 2.937 1.00 94.75 165 PRO A CA 1
ATOM 1224 C C . PRO A 1 165 ? 2.839 13.615 1.692 1.00 94.75 165 PRO A C 1
ATOM 1226 O O . PRO A 1 165 ? 2.390 13.987 0.604 1.00 94.75 165 PRO A O 1
ATOM 1229 N N . SER A 1 166 ? 4.066 13.148 1.850 1.00 94.31 166 SER A N 1
ATOM 1230 C CA . SER A 1 16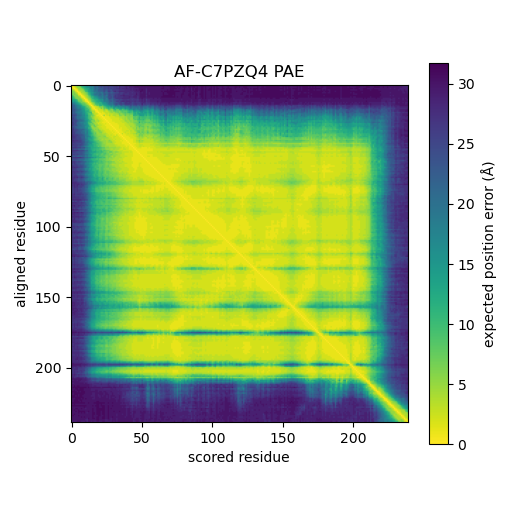6 ? 4.936 12.755 0.753 1.00 94.31 166 SER A CA 1
ATOM 1231 C C . SER A 1 166 ? 5.448 11.343 1.006 1.00 94.31 166 SER A C 1
ATOM 1233 O O . SER A 1 166 ? 5.371 10.824 2.122 1.00 94.31 166 SER A O 1
ATOM 1235 N N . ALA A 1 167 ? 5.884 10.688 -0.063 1.00 95.44 167 ALA A N 1
ATOM 1236 C CA . ALA A 1 167 ? 6.438 9.354 0.026 1.00 95.44 167 ALA A CA 1
ATOM 1237 C C . ALA A 1 167 ? 7.586 9.195 -0.960 1.00 95.44 167 ALA A C 1
ATOM 1239 O O . ALA A 1 167 ? 7.463 9.538 -2.143 1.00 95.44 167 ALA A O 1
ATOM 1240 N N . SER A 1 168 ? 8.655 8.574 -0.487 1.00 96.19 168 SER A N 1
ATOM 1241 C CA . SER A 1 168 ? 9.708 8.041 -1.336 1.00 96.19 168 SER A CA 1
ATOM 1242 C C . SER A 1 168 ? 9.285 6.676 -1.875 1.00 96.19 168 SER A C 1
ATOM 1244 O O . SER A 1 168 ? 8.655 5.891 -1.167 1.00 96.19 168 SER A O 1
ATOM 1246 N N . ALA A 1 169 ? 9.625 6.376 -3.133 1.00 97.62 169 ALA A N 1
ATOM 1247 C CA . ALA A 1 169 ? 9.228 5.127 -3.782 1.00 97.62 169 ALA A CA 1
ATOM 1248 C C . ALA A 1 169 ? 10.386 4.459 -4.535 1.00 97.62 169 ALA A C 1
ATOM 1250 O O . ALA A 1 169 ? 11.025 5.073 -5.394 1.00 97.62 169 ALA A O 1
ATOM 1251 N N . GLY A 1 170 ? 10.606 3.178 -4.246 1.00 97.94 170 GLY A N 1
ATOM 1252 C CA . GLY A 1 170 ? 11.501 2.288 -4.978 1.00 97.94 170 GLY A CA 1
ATOM 1253 C C . GLY A 1 170 ? 10.715 1.228 -5.736 1.00 97.94 170 GLY A C 1
ATOM 1254 O O . GLY A 1 170 ? 9.817 0.604 -5.184 1.00 97.94 170 GLY A O 1
ATOM 1255 N N . ILE A 1 171 ? 11.033 1.023 -7.007 1.00 98.12 171 ILE A N 1
ATOM 1256 C CA . ILE A 1 171 ? 10.291 0.164 -7.929 1.00 98.12 171 ILE A CA 1
ATOM 1257 C C . ILE A 1 171 ? 11.178 -1.008 -8.331 1.00 98.12 171 ILE A C 1
ATOM 1259 O O . ILE A 1 171 ? 12.338 -0.814 -8.680 1.00 98.12 171 ILE A O 1
ATOM 1263 N N . ALA A 1 172 ? 10.619 -2.210 -8.365 1.00 97.50 172 ALA A N 1
ATOM 1264 C CA . ALA A 1 172 ? 11.240 -3.370 -8.982 1.00 97.50 172 ALA A CA 1
ATOM 1265 C C . ALA A 1 172 ? 10.259 -4.048 -9.939 1.00 97.50 172 ALA A C 1
ATOM 1267 O O . ALA A 1 172 ? 9.105 -4.320 -9.599 1.00 97.50 172 ALA A O 1
ATOM 1268 N N . VAL A 1 173 ? 10.745 -4.335 -11.143 1.00 96.75 173 VAL A N 1
ATOM 1269 C CA . VAL A 1 173 ? 10.070 -5.219 -12.090 1.00 96.75 173 VAL A CA 1
ATOM 1270 C C . VAL A 1 173 ? 10.675 -6.613 -11.905 1.00 96.75 173 VAL A C 1
ATOM 1272 O O . VAL A 1 173 ? 11.902 -6.720 -11.939 1.00 96.75 173 VAL A O 1
ATOM 1275 N N . PRO A 1 174 ? 9.863 -7.660 -11.674 1.00 93.62 174 PRO A N 1
ATOM 1276 C CA . PRO A 1 174 ? 10.371 -9.013 -11.484 1.00 93.62 174 PRO A CA 1
ATOM 1277 C C . PRO A 1 174 ? 11.084 -9.519 -12.741 1.00 93.62 174 PRO A C 1
ATOM 1279 O O . PRO A 1 174 ? 10.583 -9.354 -13.857 1.00 93.62 174 PRO A O 1
ATOM 1282 N N . ALA A 1 175 ? 12.223 -10.178 -12.552 1.00 84.25 175 ALA A N 1
ATOM 1283 C CA . ALA A 1 175 ? 12.775 -11.101 -13.530 1.00 84.25 175 ALA A CA 1
ATOM 1284 C C . ALA A 1 175 ? 12.095 -12.476 -13.379 1.00 84.25 175 ALA A C 1
ATOM 1286 O O . ALA A 1 175 ? 11.454 -12.767 -12.366 1.00 84.25 175 ALA A O 1
ATOM 1287 N N . ASN A 1 176 ? 12.170 -13.313 -14.418 1.00 71.88 176 ASN A N 1
ATOM 1288 C CA . ASN A 1 176 ? 11.494 -14.616 -14.447 1.00 71.88 176 ASN A CA 1
ATOM 1289 C C . ASN A 1 176 ? 11.744 -15.430 -13.164 1.00 71.88 176 ASN A C 1
ATOM 1291 O O . ASN A 1 176 ? 12.889 -15.597 -12.760 1.00 71.88 176 ASN A O 1
ATOM 1295 N N . GLU A 1 177 ? 10.665 -15.973 -12.589 1.00 80.31 177 GLU A N 1
ATOM 1296 C CA . GLU A 1 177 ? 10.656 -16.822 -11.381 1.00 80.31 177 GLU A CA 1
ATOM 1297 C C . GLU A 1 177 ? 11.062 -16.140 -10.058 1.00 80.31 177 GLU A C 1
ATOM 1299 O O . GLU A 1 177 ? 11.111 -16.815 -9.028 1.00 80.31 177 GLU A O 1
ATOM 1304 N N . ASP A 1 178 ? 11.261 -14.815 -10.031 1.00 86.44 178 ASP A N 1
ATOM 1305 C CA . ASP A 1 178 ? 11.596 -14.096 -8.797 1.00 86.44 178 ASP A CA 1
ATOM 1306 C C . ASP A 1 178 ? 10.536 -14.300 -7.703 1.00 86.44 178 ASP A C 1
ATOM 1308 O O . ASP A 1 178 ? 9.332 -14.066 -7.897 1.00 86.44 178 ASP A O 1
ATOM 1312 N N . ALA A 1 179 ? 10.991 -14.672 -6.504 1.00 93.06 179 ALA A N 1
ATOM 1313 C CA . ALA A 1 179 ? 10.139 -14.711 -5.328 1.00 93.06 179 ALA A CA 1
ATOM 1314 C C . ALA A 1 179 ? 9.785 -13.289 -4.867 1.00 93.06 179 ALA A C 1
ATOM 1316 O O . ALA A 1 179 ? 10.523 -12.329 -5.082 1.00 93.06 179 ALA A O 1
ATOM 1317 N N . PHE A 1 180 ? 8.672 -13.150 -4.141 1.00 94.69 180 PHE A N 1
ATOM 1318 C CA . PHE A 1 180 ? 8.240 -11.849 -3.615 1.00 94.69 180 PHE A CA 1
ATOM 1319 C C . PHE A 1 180 ? 9.324 -11.148 -2.774 1.00 94.69 180 PHE A C 1
ATOM 1321 O O . PHE A 1 180 ? 9.465 -9.930 -2.826 1.00 94.69 180 PHE A O 1
ATOM 1328 N N . SER A 1 181 ? 10.109 -11.918 -2.015 1.00 93.75 181 SER A N 1
ATOM 1329 C CA . SER A 1 181 ? 11.237 -11.426 -1.217 1.00 93.75 181 SER A CA 1
ATOM 1330 C C . SER A 1 181 ? 12.356 -10.826 -2.070 1.00 93.75 181 SER A C 1
ATOM 1332 O O . SER A 1 181 ? 12.935 -9.816 -1.674 1.00 93.75 181 SER A O 1
ATOM 1334 N N . ASP A 1 182 ? 12.644 -11.400 -3.239 1.00 93.75 182 ASP A N 1
ATOM 1335 C CA . ASP A 1 182 ? 13.669 -10.888 -4.151 1.00 93.75 182 ASP A CA 1
ATOM 1336 C C . ASP A 1 182 ? 13.246 -9.565 -4.775 1.00 93.75 182 ASP A C 1
ATOM 1338 O O . ASP A 1 182 ? 14.012 -8.599 -4.754 1.00 93.75 182 ASP A O 1
ATOM 1342 N N . VAL A 1 183 ? 11.995 -9.484 -5.234 1.00 95.25 183 VAL A N 1
ATOM 1343 C CA . VAL A 1 183 ? 11.434 -8.249 -5.793 1.00 95.25 183 VAL A CA 1
ATOM 1344 C C . VAL A 1 183 ? 11.392 -7.144 -4.739 1.00 95.25 183 VAL A C 1
ATOM 1346 O O . VAL A 1 183 ? 11.816 -6.022 -5.016 1.00 95.25 183 VAL A O 1
ATOM 1349 N N . LEU A 1 184 ? 10.947 -7.449 -3.514 1.00 95.38 184 LEU A N 1
ATOM 1350 C CA . LEU A 1 184 ? 10.959 -6.479 -2.415 1.00 95.38 184 LEU A CA 1
ATOM 1351 C C . LEU A 1 184 ? 12.373 -6.011 -2.072 1.00 95.38 184 LEU A C 1
ATOM 1353 O O . LEU A 1 184 ? 12.572 -4.823 -1.843 1.00 95.38 184 LEU A O 1
ATOM 1357 N N . ARG A 1 185 ? 13.362 -6.910 -2.071 1.00 94.06 185 ARG A N 1
ATOM 1358 C CA . ARG A 1 185 ? 14.762 -6.542 -1.840 1.00 94.06 185 ARG A CA 1
ATOM 1359 C C . ARG A 1 185 ? 15.264 -5.581 -2.917 1.00 94.06 185 ARG A C 1
ATOM 1361 O O . ARG A 1 185 ? 15.931 -4.607 -2.589 1.00 94.06 185 ARG A O 1
ATOM 1368 N N . CYS A 1 186 ? 14.957 -5.831 -4.187 1.00 95.19 186 CYS A N 1
ATOM 1369 C CA . CYS A 1 186 ? 15.305 -4.925 -5.284 1.00 95.19 186 CYS A CA 1
ATOM 1370 C C . CYS A 1 186 ? 14.608 -3.559 -5.140 1.00 95.19 186 CYS A C 1
ATOM 1372 O O . CYS A 1 186 ? 15.255 -2.521 -5.289 1.00 95.19 186 CYS A O 1
ATOM 1374 N N . ALA A 1 187 ? 13.319 -3.551 -4.783 1.00 96.62 187 ALA A N 1
ATOM 1375 C CA . ALA A 1 187 ? 12.556 -2.327 -4.548 1.00 96.62 187 ALA A CA 1
ATOM 1376 C C . ALA A 1 187 ? 13.109 -1.520 -3.360 1.00 96.62 187 ALA A C 1
ATOM 1378 O O . ALA A 1 187 ? 13.198 -0.301 -3.453 1.00 96.62 187 ALA A O 1
ATOM 1379 N N . ASP A 1 188 ? 13.554 -2.181 -2.290 1.00 95.19 188 ASP A N 1
ATOM 1380 C CA . ASP A 1 188 ? 14.208 -1.549 -1.137 1.00 95.19 188 ASP A CA 1
ATOM 1381 C C . ASP A 1 188 ? 15.532 -0.870 -1.514 1.00 95.19 188 ASP A C 1
ATOM 1383 O O . ASP A 1 188 ? 15.774 0.284 -1.152 1.00 95.19 188 ASP A O 1
ATOM 1387 N N . VAL A 1 189 ? 16.365 -1.529 -2.334 1.00 94.81 189 VAL A N 1
ATOM 1388 C CA . VAL A 1 189 ? 17.574 -0.887 -2.874 1.00 94.81 189 VAL A CA 1
ATOM 1389 C C . VAL A 1 189 ? 17.204 0.381 -3.643 1.00 94.81 189 VAL A C 1
ATOM 1391 O O . VAL A 1 189 ? 17.815 1.423 -3.418 1.00 94.81 189 VAL A O 1
ATOM 1394 N N . ALA A 1 190 ? 16.196 0.327 -4.515 1.00 95.75 190 ALA A N 1
ATOM 1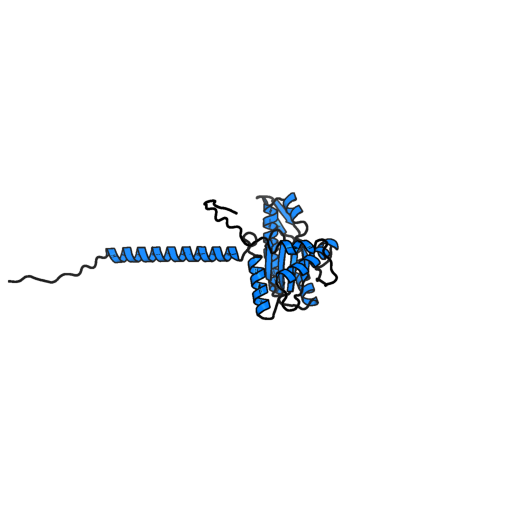395 C CA . ALA A 1 190 ? 15.754 1.502 -5.261 1.00 95.75 190 ALA A CA 1
ATOM 1396 C C . ALA A 1 190 ? 15.158 2.595 -4.352 1.00 95.75 190 ALA A C 1
ATOM 1398 O O . ALA A 1 190 ? 15.403 3.780 -4.578 1.00 95.75 190 ALA A O 1
ATOM 1399 N N . LEU A 1 191 ? 14.433 2.218 -3.294 1.00 95.38 191 LEU A N 1
ATOM 1400 C CA . LEU A 1 191 ? 13.836 3.143 -2.328 1.00 95.38 191 LEU A CA 1
ATOM 1401 C C . LEU A 1 191 ? 14.912 3.921 -1.570 1.00 95.38 191 LEU A C 1
ATOM 1403 O O . LEU A 1 191 ? 14.799 5.135 -1.405 1.00 95.38 191 LEU A O 1
ATOM 1407 N N . TYR A 1 192 ? 15.991 3.254 -1.161 1.00 93.00 192 TYR A N 1
ATOM 1408 C CA . TYR A 1 192 ? 17.136 3.928 -0.552 1.00 93.00 192 TYR A CA 1
ATOM 1409 C C . TYR A 1 192 ? 17.734 4.999 -1.472 1.00 93.00 192 TYR A C 1
ATOM 1411 O O . TYR A 1 192 ? 18.070 6.093 -1.013 1.00 93.00 192 TYR A O 1
ATOM 1419 N N . HIS A 1 193 ? 17.857 4.707 -2.771 1.00 92.75 193 HIS A N 1
ATOM 1420 C CA . HIS A 1 193 ? 18.313 5.699 -3.750 1.00 92.75 193 HIS A CA 1
ATOM 1421 C C . HIS A 1 193 ? 17.314 6.857 -3.856 1.00 92.75 193 HIS A C 1
ATOM 1423 O O . HIS A 1 193 ? 17.735 8.011 -3.784 1.00 92.75 193 HIS A O 1
ATOM 1429 N N . ALA A 1 194 ? 16.007 6.578 -3.905 1.00 93.19 194 ALA A N 1
ATOM 1430 C CA . ALA A 1 194 ? 14.975 7.618 -3.910 1.00 93.19 194 ALA A CA 1
ATOM 1431 C C . ALA A 1 194 ? 15.092 8.565 -2.702 1.00 93.19 194 ALA A C 1
ATOM 1433 O O . ALA A 1 194 ? 15.158 9.782 -2.889 1.00 93.19 194 ALA A O 1
ATOM 1434 N N . LYS A 1 195 ? 15.239 8.015 -1.488 1.00 90.69 195 LYS A N 1
ATOM 1435 C CA . LYS A 1 195 ? 15.430 8.800 -0.255 1.00 90.69 195 LYS A CA 1
ATOM 1436 C C . LYS A 1 195 ? 16.722 9.616 -0.262 1.00 90.69 195 LYS A C 1
ATOM 1438 O O . LYS A 1 195 ? 16.753 10.746 0.214 1.00 90.69 195 LYS A O 1
ATOM 1443 N N . ARG A 1 196 ? 17.814 9.053 -0.787 1.00 88.06 196 ARG A N 1
ATOM 1444 C CA . ARG A 1 196 ? 19.129 9.709 -0.785 1.00 88.06 196 ARG A CA 1
ATOM 1445 C C . ARG A 1 196 ? 19.212 10.873 -1.767 1.00 88.06 196 ARG A C 1
ATOM 1447 O O . ARG A 1 196 ? 19.895 11.853 -1.482 1.00 88.06 196 ARG A O 1
ATOM 1454 N N . TYR A 1 197 ? 18.576 10.739 -2.925 1.00 83.00 197 TYR A N 1
ATOM 1455 C CA . TYR A 1 197 ? 18.669 11.724 -4.002 1.00 83.00 197 TYR A CA 1
ATOM 1456 C C . TYR A 1 197 ? 17.456 12.663 -4.071 1.00 83.00 197 TYR A C 1
ATOM 1458 O O . TYR A 1 197 ? 17.436 13.544 -4.927 1.00 83.00 197 TYR A O 1
ATOM 1466 N N . GLY A 1 198 ? 16.480 12.511 -3.163 1.00 68.38 198 GLY A N 1
ATOM 1467 C CA . GLY A 1 198 ? 15.341 13.425 -3.005 1.00 68.38 198 GLY A CA 1
ATOM 1468 C C . GLY A 1 198 ? 14.498 13.568 -4.273 1.00 68.38 198 GLY A C 1
ATOM 1469 O O . GLY A 1 198 ? 14.015 14.655 -4.580 1.00 68.38 198 GLY A O 1
ATOM 1470 N N . ALA A 1 199 ? 14.396 12.497 -5.058 1.00 64.44 199 ALA A N 1
ATOM 1471 C CA . ALA A 1 199 ? 13.878 12.537 -6.419 1.00 64.44 199 ALA A CA 1
ATOM 1472 C C . ALA A 1 199 ? 12.648 11.634 -6.603 1.00 64.44 199 ALA A C 1
ATOM 1474 O O . ALA A 1 199 ? 12.219 10.922 -5.700 1.00 64.44 199 ALA A O 1
ATOM 1475 N N . ALA A 1 200 ? 12.061 11.708 -7.801 1.00 84.12 200 ALA A N 1
ATOM 1476 C CA . ALA A 1 200 ? 10.918 10.908 -8.239 1.00 84.12 200 ALA A CA 1
ATOM 1477 C C . ALA A 1 200 ? 11.117 9.392 -7.996 1.00 84.12 200 ALA A C 1
ATOM 1479 O O . ALA A 1 200 ? 12.244 8.964 -7.748 1.00 84.12 200 ALA A O 1
ATOM 1480 N N . PRO A 1 201 ? 10.068 8.554 -8.116 1.00 92.94 201 PRO A N 1
ATOM 1481 C CA . PRO A 1 201 ? 10.204 7.110 -7.929 1.00 92.94 201 PRO A CA 1
ATOM 1482 C C . PRO A 1 201 ? 11.391 6.523 -8.706 1.00 92.94 201 PRO A C 1
ATOM 1484 O O . PRO A 1 201 ? 11.558 6.822 -9.893 1.00 92.94 201 PRO A O 1
ATOM 1487 N N . HIS A 1 202 ? 12.212 5.711 -8.041 1.00 95.12 202 HIS A N 1
ATOM 1488 C CA . HIS A 1 202 ? 13.402 5.102 -8.641 1.00 95.12 202 HIS A CA 1
ATOM 1489 C C . HIS A 1 202 ? 13.114 3.669 -9.062 1.00 95.12 202 HIS A C 1
ATOM 1491 O O . HIS A 1 202 ? 12.592 2.887 -8.276 1.00 95.12 202 HIS A O 1
ATOM 1497 N N . LEU A 1 203 ? 13.484 3.314 -10.289 1.00 96.12 203 LEU A N 1
ATOM 1498 C CA . LEU A 1 203 ? 13.450 1.937 -10.767 1.00 96.12 203 LEU A CA 1
ATOM 1499 C C . LEU A 1 203 ? 14.769 1.246 -10.442 1.00 96.12 203 LEU A C 1
ATOM 1501 O O . LEU A 1 203 ? 15.826 1.762 -10.788 1.00 96.12 203 LEU A O 1
ATOM 1505 N N . TYR A 1 204 ? 14.695 0.075 -9.821 1.00 95.94 204 TYR A N 1
ATOM 1506 C CA . TYR A 1 204 ? 15.844 -0.772 -9.556 1.00 95.94 204 TYR A CA 1
ATOM 1507 C C . TYR A 1 204 ? 16.580 -1.118 -10.850 1.00 95.94 204 TYR A C 1
ATOM 1509 O O . TYR A 1 204 ? 15.982 -1.608 -11.811 1.00 95.94 204 TYR A O 1
ATOM 1517 N N . THR A 1 205 ? 17.897 -0.936 -10.831 1.00 92.81 205 THR A N 1
ATOM 1518 C CA . THR A 1 205 ? 18.810 -1.466 -11.841 1.00 92.81 205 THR A CA 1
ATOM 1519 C C . THR A 1 205 ? 19.911 -2.290 -11.159 1.00 92.81 205 THR A C 1
ATOM 1521 O O . THR A 1 205 ? 20.282 -1.990 -10.020 1.00 92.81 205 THR A O 1
ATOM 1524 N N . PRO A 1 206 ? 20.451 -3.347 -11.803 1.00 88.56 206 PRO A N 1
ATOM 1525 C CA . PRO A 1 206 ? 21.424 -4.251 -11.174 1.00 88.56 206 PRO A CA 1
ATOM 1526 C C . PRO A 1 206 ? 22.710 -3.587 -10.656 1.00 88.56 206 PRO A C 1
ATOM 1528 O O . PRO A 1 206 ? 23.388 -4.143 -9.793 1.00 88.56 206 PRO A O 1
ATOM 1531 N N . ASP A 1 207 ? 23.064 -2.413 -11.176 1.00 89.00 207 ASP A N 1
ATOM 1532 C CA . ASP A 1 207 ? 24.215 -1.613 -10.754 1.00 89.00 207 ASP A CA 1
ATOM 1533 C C . ASP A 1 207 ? 23.968 -0.813 -9.461 1.00 89.00 207 ASP A C 1
ATOM 1535 O O . ASP A 1 207 ? 24.930 -0.370 -8.820 1.00 89.00 207 ASP A O 1
ATOM 1539 N N . MET A 1 208 ? 22.709 -0.676 -9.025 1.00 87.19 208 MET A N 1
ATOM 1540 C CA . MET A 1 208 ? 22.374 -0.011 -7.769 1.00 87.19 208 MET A CA 1
ATOM 1541 C C . MET A 1 208 ? 22.904 -0.793 -6.571 1.00 87.19 208 MET A C 1
ATOM 1543 O O . MET A 1 208 ? 22.703 -2.000 -6.417 1.00 87.19 208 MET A O 1
ATOM 1547 N N . ARG A 1 209 ? 23.551 -0.070 -5.657 1.00 77.69 209 ARG A N 1
ATOM 1548 C CA . ARG A 1 209 ? 24.083 -0.625 -4.409 1.00 77.69 209 ARG A CA 1
ATOM 1549 C C . ARG A 1 209 ? 23.322 -0.077 -3.215 1.00 77.69 209 ARG A C 1
ATOM 1551 O O . ARG A 1 209 ? 23.080 1.125 -3.136 1.00 77.69 209 ARG A O 1
ATOM 1558 N N . HIS A 1 210 ? 23.020 -0.954 -2.264 1.00 71.94 210 HIS A N 1
ATOM 1559 C CA . HIS A 1 210 ? 22.538 -0.582 -0.939 1.00 71.94 210 HIS A CA 1
ATOM 1560 C C . HIS A 1 210 ? 23.671 -0.752 0.085 1.00 71.94 210 HIS A C 1
ATOM 1562 O O . HIS A 1 210 ? 24.331 -1.796 0.052 1.00 71.94 210 HIS A O 1
ATOM 1568 N N . PRO A 1 211 ? 23.897 0.197 1.016 1.00 63.16 211 PRO A N 1
ATOM 1569 C CA . PRO A 1 211 ? 24.969 0.091 2.014 1.00 63.16 211 PRO A CA 1
ATOM 1570 C C . PRO A 1 211 ? 24.857 -1.156 2.904 1.00 63.16 211 PRO A C 1
ATOM 1572 O O . PRO A 1 211 ? 25.852 -1.613 3.454 1.00 63.16 211 PRO A O 1
ATOM 1575 N N . TRP A 1 212 ? 23.648 -1.720 3.025 1.00 56.50 212 TRP A N 1
ATOM 1576 C CA . TRP A 1 212 ? 23.328 -2.842 3.911 1.00 56.50 212 TRP A CA 1
ATOM 1577 C C . TRP A 1 212 ? 22.845 -4.098 3.174 1.00 56.50 212 TRP A C 1
ATOM 1579 O O . TRP A 1 212 ? 22.054 -4.860 3.729 1.00 56.50 212 TRP A O 1
ATOM 1589 N N . SER A 1 213 ? 23.298 -4.347 1.941 1.00 53.16 213 SER A N 1
ATOM 1590 C CA . SER A 1 213 ? 22.894 -5.523 1.138 1.00 53.16 213 SER A CA 1
ATOM 1591 C C . SER A 1 213 ? 23.092 -6.884 1.839 1.00 53.16 213 SER A C 1
ATOM 1593 O O . SER A 1 213 ? 22.488 -7.875 1.438 1.00 53.16 213 SER A O 1
ATOM 1595 N N . HIS A 1 214 ? 23.872 -6.938 2.924 1.00 41.84 214 HIS A N 1
ATOM 1596 C CA . HIS A 1 214 ? 24.108 -8.139 3.729 1.00 41.84 214 HIS A CA 1
ATOM 1597 C C . HIS A 1 214 ? 23.087 -8.400 4.860 1.00 41.84 214 HIS A C 1
ATOM 1599 O O . HIS A 1 214 ? 23.087 -9.503 5.401 1.00 41.84 214 HIS A O 1
ATOM 1605 N N . ARG A 1 215 ? 22.204 -7.454 5.233 1.00 45.34 215 ARG A N 1
ATOM 1606 C CA . ARG A 1 215 ? 21.279 -7.634 6.382 1.00 45.34 215 ARG A CA 1
ATOM 1607 C C . ARG A 1 215 ? 20.042 -8.489 6.087 1.00 45.34 215 ARG A C 1
ATOM 1609 O O . ARG A 1 215 ? 19.509 -9.102 7.006 1.00 45.34 215 ARG A O 1
ATOM 1616 N N . TYR A 1 216 ? 19.605 -8.583 4.832 1.00 43.16 216 TYR A N 1
ATOM 1617 C CA . TYR A 1 216 ? 18.369 -9.300 4.492 1.00 43.16 216 TYR A CA 1
ATOM 1618 C C . TYR A 1 216 ? 18.501 -10.828 4.499 1.00 43.16 216 TYR A C 1
ATOM 1620 O O . TYR A 1 216 ? 17.500 -11.510 4.691 1.00 43.16 216 TYR A O 1
ATOM 1628 N N . LYS A 1 217 ? 19.724 -11.378 4.415 1.00 38.00 217 LYS A N 1
ATOM 1629 C CA . LYS A 1 217 ? 19.960 -12.823 4.603 1.00 38.00 217 LYS A CA 1
ATOM 1630 C C . LYS A 1 217 ? 19.602 -13.316 6.013 1.00 38.00 217 LYS A C 1
ATOM 1632 O O . LYS A 1 217 ? 19.329 -14.493 6.173 1.00 38.00 217 LYS A O 1
ATOM 1637 N N . ALA A 1 218 ? 19.582 -12.434 7.016 1.00 37.69 218 ALA A N 1
ATOM 1638 C CA . ALA A 1 218 ? 19.328 -12.804 8.410 1.00 37.69 218 ALA A CA 1
ATOM 1639 C C . ALA A 1 218 ? 17.849 -12.696 8.834 1.00 37.69 218 ALA A C 1
ATOM 1641 O O . ALA A 1 218 ? 17.489 -13.179 9.904 1.00 37.69 218 ALA A O 1
ATOM 1642 N N . MET A 1 219 ? 16.985 -12.054 8.037 1.00 39.47 219 MET A N 1
ATOM 1643 C CA . MET A 1 219 ? 15.574 -11.850 8.407 1.00 39.47 219 MET A CA 1
ATOM 1644 C C . MET A 1 219 ? 14.638 -12.971 7.935 1.00 39.47 219 MET A C 1
ATOM 1646 O O . MET A 1 219 ? 13.566 -13.124 8.516 1.00 39.47 219 MET A O 1
ATOM 1650 N N . ASP A 1 220 ? 15.049 -13.790 6.961 1.00 40.34 220 ASP A N 1
ATOM 1651 C CA . ASP A 1 220 ? 14.271 -14.955 6.501 1.00 40.34 220 ASP A CA 1
ATOM 1652 C C . ASP A 1 220 ? 14.376 -16.158 7.469 1.00 40.34 220 ASP A C 1
ATOM 1654 O O . ASP A 1 220 ? 13.506 -17.025 7.493 1.00 40.34 220 ASP A O 1
ATOM 1658 N N . GLU A 1 221 ? 15.392 -16.190 8.340 1.00 39.88 221 GLU A N 1
ATOM 1659 C CA . GLU A 1 221 ? 15.619 -17.287 9.300 1.00 39.88 221 GLU A CA 1
ATOM 1660 C C . GLU A 1 221 ? 14.947 -17.062 10.675 1.00 39.88 221 GLU A C 1
ATOM 1662 O O . GLU A 1 221 ? 14.912 -17.959 11.514 1.00 39.88 221 GLU A O 1
ATOM 1667 N N . GLY A 1 222 ? 14.370 -15.880 10.927 1.00 32.56 222 GLY A N 1
ATOM 1668 C CA . GLY A 1 222 ? 13.936 -15.461 12.268 1.00 32.56 222 GLY A CA 1
ATOM 1669 C C . GLY A 1 222 ? 12.493 -15.782 12.680 1.00 32.56 222 GLY A C 1
ATOM 1670 O O . GLY A 1 222 ? 12.089 -15.351 13.758 1.00 32.56 222 GLY A O 1
ATOM 1671 N N . HIS A 1 223 ? 11.689 -16.470 11.860 1.00 33.25 223 HIS A N 1
ATOM 1672 C CA . HIS A 1 223 ? 10.257 -16.691 12.157 1.00 33.25 223 HIS A CA 1
ATOM 1673 C C . HIS A 1 223 ? 9.774 -18.150 12.113 1.00 33.25 223 HIS A C 1
ATOM 1675 O O . HIS A 1 223 ? 8.569 -18.401 12.160 1.00 33.25 223 HIS A O 1
ATOM 1681 N N . LEU A 1 224 ? 10.682 -19.131 12.124 1.00 32.06 224 LEU A N 1
ATOM 1682 C CA . LEU A 1 224 ? 10.314 -20.507 12.470 1.00 32.06 224 LEU A CA 1
ATOM 1683 C C . LEU A 1 224 ? 10.401 -20.685 13.991 1.00 32.06 224 LEU A C 1
ATOM 1685 O O . LEU A 1 224 ? 11.428 -20.442 14.618 1.00 32.06 224 LEU A O 1
ATOM 1689 N N . GLY A 1 225 ? 9.254 -21.017 14.581 1.00 28.09 225 GLY A N 1
ATOM 1690 C CA . GLY A 1 225 ? 8.964 -20.842 15.995 1.00 28.09 225 GLY A CA 1
ATOM 1691 C C . GLY A 1 225 ? 9.894 -21.571 16.961 1.00 28.09 225 GLY A C 1
ATOM 1692 O O . GLY A 1 225 ? 10.183 -22.755 16.824 1.00 28.09 225 GLY A O 1
ATOM 1693 N N . THR A 1 226 ? 10.236 -20.880 18.044 1.00 27.31 226 THR A N 1
ATOM 1694 C CA . THR A 1 226 ? 10.628 -21.519 19.302 1.00 27.31 226 THR A CA 1
ATOM 1695 C C . THR A 1 226 ? 9.407 -21.605 20.215 1.00 27.31 226 THR A C 1
ATOM 1697 O O . THR A 1 226 ? 9.291 -20.925 21.233 1.00 27.31 226 THR A O 1
ATOM 1700 N N . ALA A 1 227 ? 8.462 -22.475 19.850 1.00 29.53 227 ALA A N 1
ATOM 1701 C CA . ALA A 1 227 ? 7.513 -22.998 20.822 1.00 29.53 227 ALA A CA 1
ATOM 1702 C C . ALA A 1 227 ? 8.292 -23.942 21.749 1.00 29.53 227 ALA A C 1
ATOM 1704 O O . ALA A 1 227 ? 8.597 -25.082 21.402 1.00 29.53 227 ALA A O 1
ATOM 1705 N N . ARG A 1 228 ? 8.671 -23.424 22.921 1.00 27.81 228 ARG A N 1
ATOM 1706 C CA . ARG A 1 228 ? 9.198 -24.213 24.036 1.00 27.81 228 ARG A CA 1
ATOM 1707 C C . ARG A 1 228 ? 8.193 -25.309 24.393 1.00 27.81 228 ARG A C 1
ATOM 1709 O O . ARG A 1 228 ? 7.135 -25.008 24.938 1.00 27.81 228 ARG A O 1
ATOM 1716 N N . VAL A 1 229 ? 8.570 -26.565 24.189 1.00 30.56 229 VAL A N 1
ATOM 1717 C CA . VAL A 1 229 ? 8.072 -27.668 25.013 1.00 30.56 229 VAL A CA 1
ATOM 1718 C C . VAL A 1 229 ? 9.158 -27.948 26.042 1.00 30.56 229 VAL A C 1
ATOM 1720 O O . VAL A 1 229 ? 10.193 -28.536 25.747 1.00 30.56 229 VAL A O 1
ATOM 1723 N N . SER A 1 230 ? 8.938 -27.411 27.239 1.00 27.89 230 SER A N 1
ATOM 1724 C CA . SER A 1 230 ? 9.676 -27.759 28.447 1.00 27.89 230 SER A CA 1
ATOM 1725 C C . SER A 1 230 ? 9.029 -29.002 29.058 1.00 27.89 230 SER A C 1
ATOM 1727 O O . SER A 1 230 ? 7.808 -29.037 29.209 1.00 27.89 230 SER A O 1
ATOM 1729 N N . GLY A 1 231 ? 9.842 -29.995 29.415 1.00 26.72 231 GLY A N 1
ATOM 1730 C CA . GLY A 1 231 ? 9.439 -31.189 30.161 1.00 26.72 231 GLY A CA 1
ATOM 1731 C C . GLY A 1 231 ? 10.415 -32.344 29.910 1.00 26.72 231 GLY A C 1
ATOM 1732 O O . GLY A 1 231 ? 10.255 -33.065 28.938 1.00 26.72 231 GLY A O 1
ATOM 1733 N N . LEU A 1 232 ? 11.560 -32.379 30.605 1.00 28.00 232 LEU A N 1
ATOM 1734 C CA . LEU A 1 232 ? 11.799 -33.172 31.831 1.00 28.00 232 LEU A CA 1
ATOM 1735 C C . LEU A 1 232 ? 12.033 -34.674 31.551 1.00 28.00 232 LEU A C 1
ATOM 1737 O O . LEU A 1 232 ? 11.089 -35.401 31.272 1.00 28.00 232 LEU A O 1
ATOM 1741 N N . VAL A 1 233 ? 13.286 -35.137 31.685 1.00 28.48 233 VAL A N 1
ATOM 1742 C CA . VAL A 1 233 ? 13.806 -35.979 32.799 1.00 28.48 233 VAL A CA 1
ATOM 1743 C C . VAL A 1 233 ? 15.049 -36.791 32.360 1.00 28.48 233 VAL A C 1
ATOM 1745 O O . VAL A 1 233 ? 14.991 -37.496 31.362 1.00 28.48 233 VAL A O 1
ATOM 1748 N N . ALA A 1 234 ? 16.102 -36.690 33.194 1.00 30.16 234 ALA A N 1
ATOM 1749 C CA . ALA A 1 234 ? 17.231 -37.603 33.495 1.00 30.16 234 ALA A CA 1
ATOM 1750 C C . ALA A 1 234 ? 18.124 -38.100 32.338 1.00 30.16 234 ALA A C 1
ATOM 1752 O O . ALA A 1 234 ? 17.659 -38.697 31.380 1.00 30.16 234 ALA A O 1
ATOM 1753 N N . GLU A 1 235 ? 19.427 -37.801 32.312 1.00 34.66 235 GLU A N 1
ATOM 1754 C CA . GLU A 1 235 ? 20.499 -38.258 33.227 1.00 34.66 235 GLU A CA 1
ATOM 1755 C C . GLU A 1 235 ? 20.757 -39.773 33.137 1.00 34.66 235 GLU A C 1
ATOM 1757 O O . GLU A 1 235 ? 19.832 -40.559 33.305 1.00 34.66 235 GLU A O 1
ATOM 1762 N N . GLN A 1 236 ? 22.046 -40.120 32.954 1.00 31.22 236 GLN A N 1
ATOM 1763 C CA . GLN A 1 236 ? 22.687 -41.439 32.750 1.00 31.22 236 GLN A CA 1
ATOM 1764 C C . GLN A 1 236 ? 23.030 -41.726 31.274 1.00 31.22 236 GLN A C 1
ATOM 1766 O O . GLN A 1 236 ? 22.209 -41.537 30.394 1.00 31.22 236 GLN A O 1
ATOM 1771 N N . ALA A 1 237 ? 24.211 -42.206 30.885 1.00 34.16 237 ALA A N 1
ATOM 1772 C CA . ALA A 1 237 ? 25.383 -42.660 31.614 1.00 34.16 237 ALA A CA 1
ATOM 1773 C C . ALA A 1 237 ? 26.474 -43.016 30.573 1.00 34.16 237 ALA A C 1
ATOM 1775 O O . ALA A 1 237 ? 26.174 -43.638 29.561 1.00 34.16 237 ALA A O 1
ATOM 1776 N N . THR A 1 238 ? 27.730 -42.698 30.899 1.00 41.72 238 THR A N 1
ATOM 1777 C CA . THR A 1 238 ? 28.898 -43.580 30.696 1.00 41.72 238 THR A CA 1
ATOM 1778 C C . THR A 1 238 ? 29.571 -43.697 29.311 1.00 41.72 238 THR A C 1
ATOM 1780 O O . THR A 1 238 ? 29.030 -44.282 28.380 1.00 41.72 238 THR A O 1
ATOM 1783 N N . ARG A 1 239 ? 30.872 -43.345 29.366 1.00 37.44 239 ARG A N 1
ATOM 1784 C CA . ARG A 1 239 ? 32.043 -43.679 28.523 1.00 37.44 239 ARG A CA 1
ATOM 1785 C C . ARG A 1 239 ? 32.371 -42.783 27.337 1.00 37.44 239 ARG A C 1
ATOM 1787 O O . ARG A 1 239 ? 31.587 -42.726 26.374 1.00 37.44 239 ARG A O 1
#

Radius of gyration: 28.27 Å; Cα contacts (8 Å, |Δi|>4): 321; chains: 1; bounding box: 99×79×52 Å